Protein AF-A0A818QUX7-F1 (afdb_monomer)

Structure (mmCIF, N/CA/C/O backbone):
data_AF-A0A818QUX7-F1
#
_entry.id   AF-A0A818QUX7-F1
#
loop_
_atom_site.group_PDB
_atom_site.id
_atom_site.type_symbol
_atom_site.label_atom_id
_atom_site.label_alt_id
_atom_site.label_comp_id
_atom_site.label_asym_id
_atom_site.label_entity_id
_atom_site.label_seq_id
_atom_site.pdbx_PDB_ins_code
_atom_site.Cartn_x
_atom_site.Cartn_y
_atom_site.Cartn_z
_atom_site.occupancy
_atom_site.B_iso_or_equiv
_atom_site.auth_seq_id
_atom_site.auth_comp_id
_atom_site.auth_asym_id
_atom_site.auth_atom_id
_atom_site.pdbx_PDB_model_num
ATOM 1 N N . MET A 1 1 ? 14.448 10.218 11.167 1.00 36.38 1 MET A N 1
ATOM 2 C CA . MET A 1 1 ? 15.609 10.308 10.254 1.00 36.38 1 MET A CA 1
ATOM 3 C C . MET A 1 1 ? 16.161 8.901 10.071 1.00 36.38 1 MET A C 1
ATOM 5 O O . MET A 1 1 ? 16.470 8.282 11.085 1.00 36.38 1 MET A O 1
ATOM 9 N N . PRO A 1 2 ? 16.206 8.347 8.849 1.00 38.34 2 PRO A N 1
ATOM 10 C CA . PRO A 1 2 ? 16.791 7.028 8.622 1.00 38.34 2 PRO A CA 1
ATOM 11 C C . PRO A 1 2 ? 18.258 7.000 9.074 1.00 38.34 2 PRO A C 1
ATOM 13 O O . PRO A 1 2 ? 18.984 7.970 8.860 1.00 38.34 2 PRO A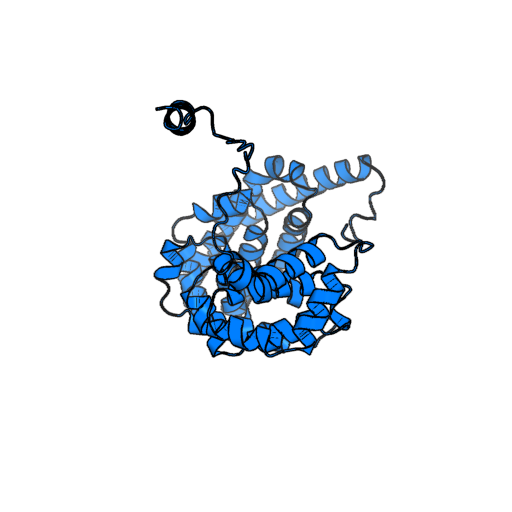 O 1
ATOM 16 N N . TRP A 1 3 ? 18.708 5.898 9.675 1.00 36.00 3 TRP A N 1
ATOM 17 C CA . TRP A 1 3 ? 20.053 5.775 10.265 1.00 36.00 3 TRP A CA 1
ATOM 18 C C . TRP A 1 3 ? 21.198 5.991 9.256 1.00 36.00 3 TRP A C 1
ATOM 20 O O . TRP A 1 3 ? 22.291 6.390 9.640 1.00 36.00 3 TRP A O 1
ATOM 30 N N . TYR A 1 4 ? 20.955 5.798 7.957 1.00 46.34 4 TYR A N 1
ATOM 31 C CA . TYR A 1 4 ? 21.946 6.061 6.905 1.00 46.34 4 TYR A CA 1
ATOM 32 C C . TYR A 1 4 ? 22.072 7.547 6.529 1.00 46.34 4 TYR A C 1
ATOM 34 O O . TYR A 1 4 ? 23.069 7.937 5.935 1.00 46.34 4 TYR A O 1
ATOM 42 N N . LEU A 1 5 ? 21.091 8.387 6.883 1.00 44.00 5 LEU A N 1
ATOM 43 C CA . LEU A 1 5 ? 21.176 9.846 6.730 1.00 44.00 5 LEU A CA 1
ATOM 44 C C . LEU A 1 5 ? 21.741 10.528 7.985 1.00 44.00 5 LEU A C 1
ATOM 46 O O . LEU A 1 5 ? 22.205 11.657 7.891 1.00 44.00 5 LEU A O 1
ATOM 50 N N . GLN A 1 6 ? 21.784 9.841 9.135 1.00 47.78 6 GLN A N 1
ATOM 51 C CA . GLN A 1 6 ? 22.512 10.319 10.323 1.00 47.78 6 GLN A CA 1
ATOM 52 C C . GLN A 1 6 ? 24.031 10.417 10.103 1.00 47.78 6 GLN A C 1
ATOM 54 O O . GLN A 1 6 ? 24.718 11.041 10.904 1.00 47.78 6 GLN A O 1
ATOM 59 N N . TRP A 1 7 ? 24.550 9.827 9.023 1.00 46.84 7 TRP A N 1
ATOM 60 C CA . TRP A 1 7 ? 25.962 9.913 8.645 1.00 46.84 7 TRP A CA 1
ATOM 61 C C . TRP A 1 7 ? 26.360 11.272 8.061 1.00 46.84 7 TRP A C 1
ATOM 63 O O . TRP A 1 7 ? 27.548 11.558 7.965 1.00 46.84 7 TRP A O 1
ATOM 73 N N . TYR A 1 8 ? 25.393 12.111 7.689 1.00 50.62 8 TYR A N 1
ATOM 74 C CA . TYR A 1 8 ? 25.648 13.379 7.014 1.00 50.62 8 TYR A CA 1
ATOM 75 C C . TYR A 1 8 ? 25.258 14.537 7.927 1.00 50.62 8 TYR A C 1
ATOM 77 O O . TYR A 1 8 ? 24.188 15.129 7.801 1.00 50.62 8 TYR A O 1
ATOM 85 N N . SER A 1 9 ? 26.124 14.821 8.901 1.00 48.38 9 SER A N 1
ATOM 86 C CA . SER A 1 9 ? 25.963 15.941 9.835 1.00 48.38 9 SER A CA 1
ATOM 87 C C . SER A 1 9 ? 26.253 17.308 9.203 1.00 48.38 9 SER A C 1
ATOM 89 O O . SER A 1 9 ? 25.900 18.322 9.799 1.00 48.38 9 SER A O 1
ATOM 91 N N . ASP A 1 10 ? 26.853 17.346 8.006 1.00 59.09 10 ASP A N 1
ATOM 92 C CA . ASP A 1 10 ? 27.205 18.573 7.288 1.00 59.09 10 ASP A CA 1
ATOM 93 C C . ASP A 1 10 ? 26.454 18.717 5.953 1.00 59.09 10 ASP A C 1
ATOM 95 O O . ASP A 1 10 ? 26.425 17.814 5.115 1.00 59.09 10 ASP A O 1
ATOM 99 N N . TYR A 1 11 ? 25.914 19.917 5.702 1.00 59.06 11 TYR A N 1
ATOM 100 C CA . TYR A 1 11 ? 25.230 20.288 4.450 1.00 59.06 11 TYR A CA 1
ATOM 101 C C . TYR A 1 11 ? 26.072 20.023 3.184 1.00 59.06 11 TYR A C 1
ATOM 103 O O . TYR A 1 11 ? 25.519 19.734 2.124 1.00 59.06 11 TYR A O 1
ATOM 111 N N . ARG A 1 12 ? 27.410 20.080 3.280 1.00 61.66 12 ARG A N 1
ATOM 112 C CA . ARG A 1 12 ? 28.314 19.794 2.148 1.00 61.66 12 ARG A CA 1
ATOM 113 C C . ARG A 1 12 ? 28.301 18.329 1.730 1.00 61.66 12 ARG A C 1
ATOM 115 O O . ARG A 1 12 ? 28.447 18.039 0.543 1.00 61.66 12 ARG A O 1
ATOM 122 N N . ASP A 1 13 ? 28.119 17.413 2.673 1.00 71.62 13 ASP A N 1
ATOM 123 C CA . ASP A 1 13 ? 28.094 15.990 2.349 1.00 71.62 13 ASP A CA 1
ATOM 124 C C . ASP A 1 13 ? 26.773 15.602 1.686 1.00 71.62 13 ASP A C 1
ATOM 126 O O . ASP A 1 13 ? 26.759 14.764 0.782 1.00 71.62 13 ASP A O 1
ATOM 130 N N . LEU A 1 14 ? 25.686 16.296 2.046 1.00 74.62 14 LEU A N 1
ATOM 131 C CA . LEU A 1 14 ? 24.411 16.182 1.350 1.00 74.62 14 LEU A CA 1
ATOM 132 C C . LEU A 1 14 ? 24.543 16.636 -0.109 1.00 74.62 14 LEU A C 1
ATOM 134 O O . LEU A 1 14 ? 24.182 15.866 -0.991 1.00 74.62 14 LEU A O 1
ATOM 138 N N . GLU A 1 15 ? 25.114 17.819 -0.379 1.00 76.38 15 GLU A N 1
ATOM 139 C CA . GLU A 1 15 ? 25.348 18.326 -1.746 1.00 76.38 15 GLU A CA 1
ATOM 140 C C . GLU A 1 15 ? 26.160 17.361 -2.622 1.00 76.38 15 GLU A C 1
ATOM 142 O O . GLU A 1 15 ? 25.841 17.138 -3.795 1.00 76.38 15 GLU A O 1
ATOM 147 N N . ASN A 1 16 ? 27.222 16.780 -2.062 1.00 80.62 16 ASN A N 1
ATOM 148 C CA . ASN A 1 16 ? 28.047 15.805 -2.771 1.00 80.62 16 ASN A CA 1
ATOM 149 C C . ASN A 1 16 ? 27.276 14.514 -3.054 1.00 80.62 16 ASN A C 1
ATOM 151 O O . ASN A 1 16 ? 27.366 13.980 -4.162 1.00 80.62 16 ASN A O 1
ATOM 155 N N . LEU A 1 17 ? 26.467 14.049 -2.100 1.00 78.50 17 LEU A N 1
ATOM 156 C CA . LEU A 1 17 ? 25.578 12.913 -2.305 1.00 78.50 17 LEU A CA 1
ATOM 157 C C . LEU A 1 17 ? 24.559 13.193 -3.421 1.00 78.50 17 LEU A C 1
ATOM 159 O O . LEU A 1 17 ? 24.374 12.327 -4.274 1.00 78.50 17 LEU A O 1
ATOM 163 N N . ILE A 1 18 ? 23.965 14.395 -3.484 1.00 80.06 18 ILE A N 1
ATOM 164 C CA . ILE A 1 18 ? 23.051 14.784 -4.580 1.00 80.06 18 ILE A CA 1
ATOM 165 C C . ILE A 1 18 ? 23.748 14.620 -5.925 1.00 80.06 18 ILE A C 1
ATOM 167 O O . ILE A 1 18 ? 23.207 13.998 -6.836 1.00 80.06 18 ILE A O 1
ATOM 171 N N . LYS A 1 19 ? 24.965 15.160 -6.051 1.00 84.06 19 LYS A N 1
ATOM 172 C CA . LYS A 1 19 ? 25.739 15.113 -7.297 1.00 84.06 19 LYS A CA 1
ATOM 173 C C . LYS A 1 19 ? 26.036 13.674 -7.713 1.00 84.06 19 LYS A C 1
ATOM 175 O O . LYS A 1 19 ? 25.873 13.340 -8.884 1.00 84.06 19 LYS A O 1
ATOM 180 N N . ILE A 1 20 ? 26.425 12.820 -6.765 1.00 84.56 20 ILE A N 1
ATOM 181 C CA . ILE A 1 20 ? 26.678 11.396 -7.023 1.00 84.56 20 ILE A CA 1
ATOM 182 C C . ILE A 1 20 ? 25.391 10.701 -7.476 1.00 84.56 20 ILE A C 1
ATOM 184 O O . ILE A 1 20 ? 25.388 10.054 -8.521 1.00 84.56 20 ILE A O 1
ATOM 188 N N . LEU A 1 21 ? 24.289 10.871 -6.739 1.00 84.25 21 LEU A N 1
ATOM 189 C CA . LEU A 1 21 ? 22.997 10.278 -7.085 1.00 84.25 21 LEU A CA 1
ATOM 190 C C . LEU A 1 21 ? 22.499 10.756 -8.450 1.00 84.25 21 LEU A C 1
ATOM 192 O O . LEU A 1 21 ? 21.993 9.946 -9.216 1.00 84.25 21 LEU A O 1
ATOM 196 N N . ARG A 1 22 ? 22.714 12.030 -8.795 1.00 85.62 22 ARG A N 1
ATOM 197 C CA . ARG A 1 22 ? 22.374 12.594 -10.107 1.00 85.62 22 ARG A CA 1
ATOM 198 C C . ARG A 1 22 ? 23.095 11.888 -11.238 1.00 85.62 22 ARG A C 1
ATOM 200 O O . ARG A 1 22 ? 22.470 11.509 -12.223 1.00 85.62 22 ARG A O 1
ATOM 207 N N . ILE A 1 23 ? 24.409 11.726 -11.101 1.00 89.56 23 ILE A N 1
ATOM 208 C CA . ILE A 1 23 ? 25.228 11.052 -12.109 1.00 89.56 23 ILE A CA 1
ATOM 209 C C . ILE A 1 23 ? 24.774 9.597 -12.229 1.00 89.56 23 ILE A C 1
ATOM 211 O O . ILE A 1 23 ? 24.474 9.145 -13.328 1.00 89.56 23 ILE A O 1
ATOM 215 N N . LEU A 1 24 ? 24.641 8.889 -11.104 1.00 90.19 24 LEU A N 1
ATOM 216 C CA . LEU A 1 24 ? 24.225 7.488 -11.102 1.00 90.19 24 LEU A CA 1
ATOM 217 C C . LEU A 1 24 ? 22.828 7.293 -11.696 1.00 90.19 24 LEU A C 1
ATOM 219 O O . LEU A 1 24 ? 22.651 6.396 -12.513 1.00 90.19 24 LEU A O 1
ATOM 223 N N . LEU A 1 25 ? 21.853 8.129 -11.331 1.00 90.00 25 LEU A N 1
ATOM 224 C CA . LEU A 1 25 ? 20.494 8.057 -11.861 1.00 90.00 25 LEU A CA 1
ATOM 225 C C . LEU A 1 25 ? 20.476 8.325 -13.363 1.00 90.00 25 LEU A C 1
ATOM 227 O O . LEU A 1 25 ? 19.820 7.591 -14.098 1.00 90.00 25 LEU A O 1
ATOM 231 N N . LYS A 1 26 ? 21.210 9.338 -13.829 1.00 91.88 26 LYS A N 1
ATOM 232 C CA . LYS A 1 26 ? 21.287 9.680 -15.249 1.00 91.88 26 LYS A CA 1
ATOM 233 C C . LYS A 1 26 ? 21.908 8.547 -16.065 1.00 91.88 26 LYS A C 1
ATOM 235 O O . LYS A 1 26 ? 21.326 8.138 -17.068 1.00 91.88 26 LYS A O 1
ATOM 240 N N . GLU A 1 27 ? 23.048 8.017 -15.626 1.00 94.19 27 GLU A N 1
ATOM 241 C CA . GLU A 1 27 ? 23.729 6.902 -16.297 1.00 94.19 27 GLU A CA 1
ATOM 242 C C . GLU A 1 27 ? 22.879 5.627 -16.262 1.00 94.19 27 GLU A C 1
ATOM 244 O O . GLU A 1 27 ? 22.711 4.960 -17.281 1.00 94.19 27 GLU A O 1
ATOM 249 N N . PHE A 1 28 ? 22.264 5.319 -15.118 1.00 93.00 28 PHE A N 1
ATOM 250 C CA . PHE A 1 28 ? 21.359 4.180 -14.985 1.00 93.00 28 PHE A CA 1
ATOM 251 C C . PHE A 1 28 ? 20.127 4.320 -15.883 1.00 93.00 28 PHE A C 1
ATOM 253 O O . PHE A 1 28 ? 19.736 3.361 -16.542 1.00 93.00 28 PHE A O 1
ATOM 260 N N . THR A 1 29 ? 19.539 5.514 -15.959 1.00 93.31 29 THR A N 1
ATOM 261 C CA . THR A 1 29 ? 18.391 5.800 -16.828 1.00 93.31 29 THR A CA 1
ATOM 262 C C . THR A 1 29 ? 18.773 5.668 -18.293 1.00 93.31 29 THR A C 1
ATOM 264 O O . THR A 1 29 ? 18.051 5.022 -19.050 1.00 93.31 29 THR A O 1
ATOM 267 N N . ALA A 1 30 ? 19.917 6.221 -18.703 1.00 94.75 30 ALA A N 1
ATOM 268 C CA . ALA A 1 30 ? 20.424 6.081 -20.064 1.00 94.75 30 ALA A CA 1
ATOM 269 C C . ALA A 1 30 ? 20.677 4.607 -20.419 1.00 94.75 30 ALA A C 1
ATOM 271 O O . ALA A 1 30 ? 20.229 4.139 -21.465 1.00 94.75 30 ALA A O 1
ATOM 272 N N . TRP A 1 31 ? 21.314 3.853 -19.522 1.00 93.94 31 TRP A N 1
ATOM 273 C CA . TRP A 1 31 ? 21.563 2.428 -19.710 1.00 93.94 31 TRP A CA 1
ATOM 274 C C . TRP A 1 31 ? 20.261 1.620 -19.807 1.00 93.94 31 TRP A C 1
ATOM 276 O O . TRP A 1 31 ? 20.064 0.910 -20.795 1.00 93.94 31 TRP A O 1
ATOM 286 N N . MET A 1 32 ? 19.340 1.778 -18.849 1.00 91.38 32 MET A N 1
ATOM 287 C CA . MET A 1 32 ? 18.048 1.083 -18.849 1.00 91.38 32 MET A CA 1
ATOM 288 C C . MET A 1 32 ? 17.250 1.398 -20.114 1.00 91.38 32 MET A C 1
ATOM 290 O O . MET A 1 32 ? 16.817 0.488 -20.805 1.00 91.38 32 MET A O 1
ATOM 294 N N . THR A 1 33 ? 17.107 2.677 -20.468 1.00 92.31 33 THR A N 1
ATOM 295 C CA . THR A 1 33 ? 16.313 3.087 -21.639 1.00 92.31 33 THR A CA 1
ATOM 296 C C . THR A 1 33 ? 16.941 2.702 -22.979 1.00 92.31 33 THR A C 1
ATOM 298 O O . THR A 1 33 ? 16.225 2.627 -23.976 1.00 92.31 33 THR A O 1
ATOM 301 N N . SER A 1 34 ? 18.248 2.418 -23.016 1.00 92.25 34 SER A N 1
ATOM 302 C CA . SER A 1 34 ? 18.921 1.870 -24.200 1.00 92.25 34 SER A CA 1
ATOM 303 C C . SER A 1 34 ? 18.685 0.368 -24.402 1.00 92.25 34 SER A C 1
ATOM 305 O O . SER A 1 34 ? 18.866 -0.139 -25.510 1.00 92.25 34 SER A O 1
ATOM 307 N N . CYS A 1 35 ? 18.269 -0.350 -23.354 1.00 88.81 35 CYS A N 1
ATOM 308 C CA . CYS A 1 35 ? 17.978 -1.775 -23.430 1.00 88.81 35 CYS A CA 1
ATOM 309 C C . CYS A 1 35 ? 16.572 -2.000 -24.012 1.00 88.81 35 CYS A C 1
ATOM 311 O O . CYS A 1 35 ? 15.617 -1.376 -23.553 1.00 88.81 35 CYS A O 1
ATOM 313 N N . PRO A 1 36 ? 16.384 -2.904 -24.991 1.00 90.12 36 PRO A N 1
ATOM 314 C CA . PRO A 1 36 ? 15.047 -3.276 -25.440 1.00 90.12 36 PRO A CA 1
ATOM 315 C C . PRO A 1 36 ? 14.226 -3.881 -24.286 1.00 90.12 36 PRO A C 1
ATOM 317 O O . PRO A 1 36 ? 14.766 -4.697 -23.534 1.00 90.12 36 PRO A O 1
ATOM 320 N N . PRO A 1 37 ? 12.923 -3.563 -24.156 1.00 86.62 37 PRO A N 1
ATOM 321 C CA . PRO A 1 37 ? 12.090 -4.101 -23.080 1.00 86.62 37 PRO A CA 1
ATOM 322 C C . PRO A 1 37 ? 12.095 -5.637 -22.983 1.00 86.62 37 PRO A C 1
ATOM 324 O O . PRO A 1 37 ? 12.156 -6.194 -21.887 1.00 86.62 37 PRO A O 1
ATOM 327 N N . ASP A 1 38 ? 12.110 -6.324 -24.129 1.00 85.19 38 ASP A N 1
ATOM 328 C CA . ASP A 1 38 ? 12.135 -7.791 -24.212 1.00 85.19 38 ASP A CA 1
ATOM 329 C C . ASP A 1 38 ? 13.435 -8.408 -23.683 1.00 85.19 38 ASP A C 1
ATOM 331 O O . ASP A 1 38 ? 13.450 -9.554 -23.226 1.00 85.19 38 ASP A O 1
ATOM 335 N N . SER A 1 39 ? 14.540 -7.657 -23.713 1.00 86.06 39 SER A N 1
ATOM 336 C CA . SER A 1 39 ? 15.840 -8.136 -23.240 1.00 86.06 39 SER A CA 1
ATOM 337 C C . SER A 1 39 ? 15.839 -8.397 -21.735 1.00 86.06 39 SER A C 1
ATOM 339 O O . SER A 1 39 ? 16.574 -9.269 -21.277 1.00 86.06 39 SER A O 1
ATOM 341 N N . TYR A 1 40 ? 14.970 -7.727 -20.970 1.00 82.38 40 TYR A N 1
ATOM 342 C CA . TYR A 1 40 ? 14.848 -7.952 -19.529 1.00 82.38 40 TYR A CA 1
ATOM 343 C C . TYR A 1 40 ? 14.406 -9.385 -19.193 1.00 82.38 40 TYR A C 1
ATOM 345 O O . TYR A 1 40 ? 14.865 -9.971 -18.216 1.00 82.38 40 TYR A O 1
ATOM 353 N N . LEU A 1 41 ? 13.571 -9.999 -20.041 1.00 77.44 41 LEU A N 1
ATOM 354 C CA . LEU A 1 41 ? 13.131 -11.391 -19.875 1.00 77.44 41 LEU A CA 1
ATOM 355 C C . LEU A 1 41 ? 14.251 -12.410 -20.121 1.00 77.44 41 LEU A C 1
ATOM 357 O O . LEU A 1 41 ? 14.120 -13.577 -19.750 1.00 77.44 41 LEU A O 1
ATOM 361 N N . GLN A 1 42 ? 15.332 -11.976 -20.769 1.00 80.81 42 GLN A N 1
ATOM 362 C CA . GLN A 1 42 ? 16.508 -12.788 -21.068 1.00 80.81 42 GLN A CA 1
ATOM 363 C C . GLN A 1 42 ? 17.626 -12.586 -20.036 1.00 80.81 42 GLN A C 1
ATOM 365 O O . GLN A 1 42 ? 18.610 -13.326 -20.056 1.00 80.81 42 GLN A O 1
ATOM 370 N N . CYS A 1 43 ? 17.490 -11.607 -19.134 1.00 78.25 43 CYS A N 1
ATOM 371 C CA . CYS A 1 43 ? 18.454 -11.382 -18.068 1.00 78.25 43 CYS A CA 1
ATOM 372 C C . CYS A 1 43 ? 18.512 -12.580 -17.115 1.00 78.25 43 CYS A C 1
ATOM 374 O O . CYS A 1 43 ? 17.500 -13.215 -16.807 1.00 78.25 43 CYS A O 1
ATOM 376 N N . SER A 1 44 ? 19.713 -12.866 -16.607 1.00 79.06 44 SER A N 1
ATOM 377 C CA . SER A 1 44 ? 19.861 -13.835 -15.526 1.00 79.06 44 SER A CA 1
ATOM 378 C C . SER A 1 44 ? 19.203 -13.312 -14.245 1.00 79.06 44 SER A C 1
ATOM 380 O O . SER A 1 44 ? 18.979 -12.108 -14.072 1.00 79.06 44 SER A O 1
ATOM 382 N N . PHE A 1 45 ? 18.912 -14.224 -13.321 1.00 76.25 45 PHE A N 1
ATOM 383 C CA . PHE A 1 45 ? 18.334 -13.882 -12.025 1.00 76.25 45 PHE A CA 1
ATOM 384 C C . PHE A 1 45 ? 19.217 -12.900 -11.237 1.00 76.25 45 PHE A C 1
ATOM 386 O O . PHE A 1 45 ? 18.712 -11.953 -10.637 1.00 76.25 45 PHE A O 1
ATOM 393 N N . GLU A 1 46 ? 20.537 -13.075 -11.295 1.00 81.69 46 GLU A N 1
ATOM 394 C CA . GLU A 1 46 ? 21.530 -12.225 -10.632 1.00 81.69 46 GLU A CA 1
ATOM 395 C C . GLU A 1 46 ? 21.510 -10.799 -11.190 1.00 81.69 46 GLU A C 1
ATOM 397 O O . GLU A 1 46 ? 21.546 -9.833 -10.427 1.00 81.69 46 GLU A O 1
ATOM 402 N N . VAL A 1 47 ? 21.387 -10.657 -12.514 1.00 81.06 47 VAL A N 1
ATOM 403 C CA . VAL A 1 47 ? 21.241 -9.348 -13.165 1.00 81.06 47 VAL A CA 1
ATOM 404 C C . VAL A 1 47 ? 19.924 -8.692 -12.748 1.00 81.06 47 VAL A C 1
ATOM 406 O O . VAL A 1 47 ? 19.914 -7.511 -12.405 1.00 81.06 47 VAL A O 1
ATOM 409 N N . GLY A 1 48 ? 18.828 -9.454 -12.688 1.00 78.50 48 GLY A N 1
ATOM 410 C CA . GLY A 1 48 ? 17.542 -8.965 -12.182 1.00 78.50 48 GLY A CA 1
ATOM 411 C C . GLY A 1 48 ? 17.628 -8.457 -10.737 1.00 78.50 48 GLY A C 1
ATOM 412 O O . GLY A 1 48 ? 17.149 -7.363 -10.434 1.00 78.50 48 GLY A O 1
ATOM 413 N N . ILE A 1 49 ? 18.310 -9.201 -9.858 1.00 78.75 49 ILE A N 1
ATOM 414 C CA . ILE A 1 49 ? 18.592 -8.793 -8.473 1.00 78.75 49 ILE A CA 1
ATOM 415 C C . ILE A 1 49 ? 19.401 -7.495 -8.437 1.00 78.75 49 ILE A C 1
ATOM 417 O O . ILE A 1 49 ? 19.053 -6.582 -7.688 1.00 78.75 49 ILE A O 1
ATOM 421 N N . MET A 1 50 ? 20.460 -7.389 -9.239 1.00 84.69 50 MET A N 1
ATOM 422 C CA . MET A 1 50 ? 21.295 -6.190 -9.293 1.00 84.69 50 MET A CA 1
ATOM 423 C C . MET A 1 50 ? 20.481 -4.968 -9.731 1.00 84.69 50 MET A C 1
ATOM 425 O O . MET A 1 50 ? 20.520 -3.939 -9.058 1.00 84.69 50 MET A O 1
ATOM 429 N N . ILE A 1 51 ? 19.687 -5.093 -10.800 1.00 83.88 51 ILE A N 1
ATOM 430 C CA . ILE A 1 51 ? 18.803 -4.023 -11.285 1.00 83.88 51 ILE A CA 1
ATOM 431 C C . ILE A 1 51 ? 17.804 -3.619 -10.198 1.00 83.88 51 ILE A C 1
ATOM 433 O O . ILE A 1 51 ? 17.581 -2.428 -9.976 1.00 83.88 51 ILE A O 1
ATOM 437 N N . ARG A 1 52 ? 17.241 -4.590 -9.469 1.00 79.69 52 ARG A N 1
ATOM 438 C CA . ARG A 1 52 ? 16.342 -4.327 -8.339 1.00 79.69 52 ARG A CA 1
ATOM 439 C C . ARG A 1 52 ? 17.033 -3.527 -7.240 1.00 79.69 52 ARG A C 1
ATOM 441 O O . ARG A 1 52 ? 16.462 -2.554 -6.759 1.00 79.69 52 ARG A O 1
ATOM 448 N N . HIS A 1 53 ? 18.238 -3.922 -6.830 1.00 82.81 53 HIS A N 1
ATOM 449 C CA . HIS A 1 53 ? 18.974 -3.224 -5.773 1.00 82.81 53 HIS A CA 1
ATOM 450 C C . HIS A 1 53 ? 19.406 -1.825 -6.196 1.00 82.81 53 HIS A C 1
ATOM 452 O O . HIS A 1 53 ? 19.280 -0.905 -5.395 1.00 82.81 53 HIS A O 1
ATOM 458 N N . LEU A 1 54 ? 19.847 -1.649 -7.443 1.00 83.75 54 LEU A N 1
ATOM 459 C CA . LEU A 1 54 ? 20.161 -0.333 -7.997 1.00 83.75 54 LEU A CA 1
ATOM 460 C C . LEU A 1 54 ? 18.920 0.552 -8.045 1.00 83.75 54 LEU A C 1
ATOM 462 O O . LEU A 1 54 ? 18.964 1.685 -7.582 1.00 83.75 54 LEU A O 1
ATOM 466 N N . THR A 1 55 ? 17.793 0.021 -8.519 1.00 81.62 55 THR A N 1
ATOM 467 C CA . THR A 1 55 ? 16.550 0.794 -8.574 1.00 81.62 55 THR A CA 1
ATOM 468 C C . THR A 1 55 ? 16.066 1.149 -7.174 1.00 81.62 55 THR A C 1
ATOM 470 O O . THR A 1 55 ? 15.723 2.296 -6.925 1.00 81.62 55 THR A O 1
ATOM 473 N N . TYR A 1 56 ? 16.103 0.207 -6.228 1.00 78.12 56 TYR A N 1
ATOM 474 C CA . TYR A 1 56 ? 15.778 0.496 -4.834 1.00 78.12 56 TYR A CA 1
ATOM 475 C C . TYR A 1 56 ? 16.719 1.550 -4.246 1.00 78.12 56 TYR A C 1
ATOM 477 O O . TYR A 1 56 ? 16.247 2.494 -3.635 1.00 78.12 56 TYR A O 1
ATOM 485 N N . PHE A 1 57 ? 18.031 1.449 -4.466 1.00 81.81 57 PHE A N 1
ATOM 486 C CA . PHE A 1 57 ? 19.003 2.432 -3.984 1.00 81.81 57 PHE A CA 1
ATOM 487 C C . PHE A 1 57 ? 18.765 3.831 -4.564 1.00 81.81 57 PHE A C 1
ATOM 489 O O . PHE A 1 57 ? 18.850 4.810 -3.830 1.00 81.81 57 PHE A O 1
ATOM 496 N N . LEU A 1 58 ? 18.444 3.924 -5.855 1.00 80.19 58 LEU A N 1
ATOM 497 C CA . LEU A 1 58 ? 18.188 5.196 -6.527 1.00 80.19 58 LEU A CA 1
ATOM 498 C C . LEU A 1 58 ? 16.828 5.786 -6.141 1.00 80.19 58 LEU A C 1
ATOM 500 O O . LEU A 1 58 ? 16.710 7.000 -6.053 1.00 80.19 58 LEU A O 1
ATOM 504 N N . VAL A 1 59 ? 15.827 4.948 -5.856 1.00 71.88 59 VAL A N 1
ATOM 505 C CA . VAL A 1 59 ? 14.474 5.394 -5.494 1.00 71.88 59 VAL A CA 1
ATOM 506 C C . VAL A 1 59 ? 14.325 5.654 -3.991 1.00 71.88 59 VAL A C 1
ATOM 508 O O . VAL A 1 59 ? 13.607 6.563 -3.607 1.00 71.88 59 VAL A O 1
ATOM 511 N N . ARG A 1 60 ? 15.035 4.939 -3.111 1.00 68.50 60 ARG A N 1
ATOM 512 C CA . ARG A 1 60 ? 14.902 5.041 -1.642 1.00 68.50 60 ARG A CA 1
ATOM 513 C C . ARG A 1 60 ? 15.105 6.442 -1.049 1.00 68.50 60 ARG A C 1
ATOM 515 O O . ARG A 1 60 ? 14.399 6.752 -0.093 1.00 68.50 60 ARG A O 1
ATOM 522 N N . PRO A 1 61 ? 16.016 7.304 -1.546 1.00 64.62 61 PRO A N 1
ATOM 523 C CA . PRO A 1 61 ? 16.101 8.685 -1.076 1.00 64.62 61 PRO A CA 1
ATOM 524 C C . PRO A 1 61 ? 14.718 9.371 -1.078 1.00 64.62 61 PRO A C 1
ATOM 526 O O . PRO A 1 61 ? 14.351 10.049 -0.123 1.00 64.62 61 PRO A O 1
ATOM 529 N N . ILE A 1 62 ? 13.879 9.085 -2.069 1.00 56.97 62 ILE A N 1
ATOM 530 C CA . ILE A 1 62 ? 12.535 9.654 -2.201 1.00 56.97 62 ILE A CA 1
ATOM 531 C C . ILE A 1 62 ? 11.624 9.365 -0.992 1.00 56.97 62 ILE A C 1
ATOM 533 O O . ILE A 1 62 ? 10.760 10.177 -0.681 1.00 56.97 62 ILE A O 1
ATOM 537 N N . GLU A 1 63 ? 11.810 8.247 -0.283 1.00 54.53 63 GLU A N 1
ATOM 538 C CA . GLU A 1 63 ? 10.939 7.828 0.830 1.00 54.53 63 GLU A CA 1
ATOM 539 C C . GLU A 1 63 ? 11.080 8.699 2.089 1.00 54.53 63 GLU A C 1
ATOM 541 O O . GLU A 1 63 ? 10.241 8.634 2.985 1.00 54.53 63 GLU A O 1
ATOM 546 N N . SER A 1 64 ? 12.142 9.503 2.194 1.00 55.06 64 SER A N 1
ATOM 547 C CA . SER A 1 64 ? 12.302 10.443 3.302 1.00 55.06 64 SER A CA 1
ATOM 548 C C . SER A 1 64 ? 11.864 11.834 2.856 1.00 55.06 64 SER A C 1
ATOM 550 O O . SER A 1 64 ? 12.578 12.468 2.084 1.00 55.06 64 SER A O 1
ATOM 552 N N . ASP A 1 65 ? 10.733 12.324 3.377 1.00 49.88 65 ASP A N 1
ATOM 553 C CA . ASP A 1 65 ? 10.087 13.631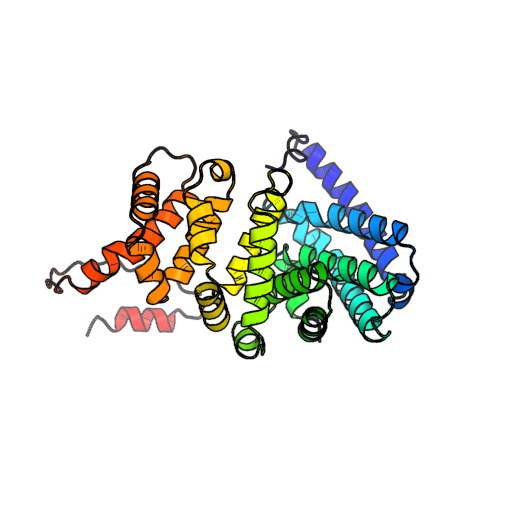 3.101 1.00 49.88 65 ASP A CA 1
ATOM 554 C C . ASP A 1 65 ? 11.010 14.877 3.104 1.00 49.88 65 ASP A C 1
ATOM 556 O O . ASP A 1 65 ? 10.605 15.976 2.727 1.00 49.88 65 ASP A O 1
ATOM 560 N N . ASN A 1 66 ? 12.279 14.723 3.480 1.00 50.00 66 ASN A N 1
ATOM 561 C CA . ASN A 1 66 ? 13.337 15.725 3.371 1.00 50.00 66 ASN A CA 1
ATOM 562 C C . ASN A 1 66 ? 13.833 15.960 1.930 1.00 50.00 66 ASN A C 1
ATOM 564 O O . ASN A 1 66 ? 14.633 16.867 1.708 1.00 50.00 66 ASN A O 1
ATOM 568 N N . LEU A 1 67 ? 13.402 15.153 0.955 1.00 54.59 67 LEU A N 1
ATOM 569 C CA . LEU A 1 67 ? 13.948 15.151 -0.406 1.00 54.59 67 LEU A CA 1
ATOM 570 C C . LEU A 1 67 ? 13.016 15.753 -1.472 1.00 54.59 67 LEU A C 1
ATOM 572 O O . LEU A 1 67 ? 13.302 15.644 -2.661 1.00 54.59 67 LEU A O 1
ATOM 576 N N . ASN A 1 68 ? 11.977 16.501 -1.078 1.00 51.94 68 ASN A N 1
ATOM 577 C CA . ASN A 1 68 ? 11.141 17.271 -2.019 1.00 51.94 68 ASN A CA 1
ATOM 578 C C . ASN A 1 68 ? 11.964 18.191 -2.949 1.00 51.94 68 ASN A C 1
ATOM 580 O O . ASN A 1 68 ? 11.604 18.363 -4.109 1.00 51.94 68 ASN A O 1
ATOM 584 N N . ILE A 1 69 ? 13.108 18.708 -2.478 1.00 52.50 69 ILE A N 1
ATOM 585 C CA . ILE A 1 69 ? 14.051 19.527 -3.268 1.00 52.50 69 ILE A CA 1
ATOM 586 C C . ILE A 1 69 ? 14.714 18.716 -4.397 1.00 52.50 69 ILE A C 1
ATOM 588 O O . ILE A 1 69 ? 15.012 19.241 -5.463 1.00 52.50 69 ILE A O 1
ATOM 592 N N . PHE A 1 70 ? 14.927 17.420 -4.182 1.00 58.59 70 PHE A N 1
ATOM 593 C CA . PHE A 1 70 ? 15.595 16.530 -5.129 1.00 58.59 70 PHE A CA 1
ATOM 594 C C . PHE A 1 70 ? 14.640 16.039 -6.215 1.00 58.59 70 PHE A C 1
ATOM 596 O O . PHE A 1 70 ? 15.083 15.630 -7.287 1.00 58.59 70 PHE A O 1
ATOM 603 N N . CYS A 1 71 ? 13.331 16.073 -5.948 1.00 62.25 71 CYS A N 1
ATOM 604 C CA . CYS A 1 71 ? 12.335 15.603 -6.894 1.00 62.25 71 CYS A CA 1
ATOM 605 C C . CYS A 1 71 ? 12.427 16.347 -8.221 1.00 62.25 71 CYS A C 1
ATOM 607 O O . CYS A 1 71 ? 12.414 15.690 -9.254 1.00 62.25 71 CYS A O 1
ATOM 609 N N . GLU A 1 72 ? 12.471 17.681 -8.215 1.00 70.12 72 GLU A N 1
ATOM 610 C CA . GLU A 1 72 ? 12.369 18.450 -9.460 1.00 70.12 72 GLU A CA 1
ATOM 611 C C . GLU A 1 72 ? 13.553 18.174 -10.391 1.00 70.12 72 GLU A C 1
ATOM 613 O O . GLU A 1 72 ? 13.360 17.959 -11.584 1.00 70.12 72 GLU A O 1
ATOM 618 N N . GLU A 1 73 ? 14.769 18.083 -9.844 1.00 76.44 73 GLU A N 1
ATOM 619 C CA . GLU A 1 73 ? 15.970 17.827 -10.645 1.00 76.44 73 GLU A CA 1
ATOM 620 C C . GLU A 1 73 ? 16.036 16.410 -11.231 1.00 76.44 73 GLU A C 1
ATOM 622 O O . GLU A 1 73 ? 16.679 16.206 -12.262 1.00 76.44 73 GLU A O 1
ATOM 627 N N . PHE A 1 74 ? 15.415 15.430 -10.572 1.00 84.50 74 PHE A N 1
ATOM 628 C CA . PHE A 1 74 ? 15.431 14.020 -10.980 1.00 84.50 74 PHE A CA 1
ATOM 629 C C . PHE A 1 74 ? 14.151 13.561 -11.671 1.00 84.50 74 PHE A C 1
ATOM 631 O O . PHE A 1 74 ? 14.092 12.438 -12.178 1.00 84.50 74 PHE A O 1
ATOM 638 N N . TYR A 1 75 ? 13.124 14.407 -11.678 1.00 86.19 75 TYR A N 1
ATOM 639 C CA . TYR A 1 75 ? 11.779 14.058 -12.112 1.00 86.19 75 TYR A CA 1
ATOM 640 C C . TYR A 1 75 ? 11.763 13.457 -13.518 1.00 86.19 75 TYR A C 1
ATOM 642 O O . TYR A 1 75 ? 11.170 12.398 -13.723 1.00 86.19 75 TYR A O 1
ATOM 650 N N . ASP A 1 76 ? 12.468 14.081 -14.462 1.00 90.44 76 ASP A N 1
ATOM 651 C CA . ASP A 1 76 ? 12.520 13.628 -15.854 1.00 90.44 76 ASP A CA 1
ATOM 652 C C . ASP A 1 76 ? 13.127 12.228 -15.989 1.00 90.44 76 ASP A C 1
ATOM 654 O O . ASP A 1 76 ? 12.634 11.404 -16.762 1.00 90.44 76 ASP A O 1
ATOM 658 N N . ASP A 1 77 ? 14.188 11.936 -15.236 1.00 91.31 77 ASP A N 1
ATOM 659 C CA . ASP A 1 77 ? 14.849 10.633 -15.284 1.00 91.31 77 ASP A CA 1
ATOM 660 C C . ASP A 1 77 ? 13.984 9.551 -14.625 1.00 91.31 77 ASP A C 1
ATOM 662 O O . ASP A 1 77 ? 13.831 8.461 -15.183 1.00 91.31 77 ASP A O 1
ATOM 666 N N . TYR A 1 78 ? 13.295 9.868 -13.525 1.00 90.50 78 TYR A N 1
ATOM 667 C CA . TYR A 1 78 ? 12.295 8.963 -12.957 1.00 90.50 78 TYR A CA 1
ATOM 668 C C . TYR A 1 78 ? 11.118 8.714 -13.901 1.00 90.50 78 TYR A C 1
ATOM 670 O O . TYR A 1 78 ? 10.706 7.566 -14.055 1.00 90.50 78 TYR A O 1
ATOM 678 N N . CYS A 1 79 ? 10.604 9.737 -14.587 1.00 91.62 79 CYS A N 1
ATOM 679 C CA . CYS A 1 79 ? 9.526 9.567 -15.563 1.00 91.62 79 CYS A CA 1
ATOM 680 C C . CYS A 1 79 ? 9.946 8.637 -16.710 1.00 91.62 79 CYS A C 1
ATOM 682 O O . CYS A 1 79 ? 9.196 7.726 -17.070 1.00 91.62 79 CYS A O 1
ATOM 684 N N . LYS A 1 80 ? 11.169 8.799 -17.238 1.00 94.19 80 LYS A N 1
ATOM 685 C CA . LYS A 1 80 ? 11.735 7.890 -18.251 1.00 94.19 80 LYS A CA 1
ATOM 686 C C . LYS A 1 80 ? 11.837 6.459 -17.731 1.00 94.19 80 LYS A C 1
ATOM 688 O O . LYS A 1 80 ? 11.441 5.533 -18.437 1.00 94.19 80 LYS A O 1
ATOM 693 N N . LEU A 1 81 ? 12.334 6.271 -16.506 1.00 93.25 81 LEU A N 1
ATOM 694 C CA . LEU A 1 81 ? 12.428 4.949 -15.886 1.00 93.25 81 LEU A CA 1
ATOM 695 C C . LEU A 1 81 ? 11.051 4.306 -15.730 1.00 93.25 81 LEU A C 1
ATOM 697 O O . LEU A 1 81 ? 10.879 3.157 -16.121 1.00 93.25 81 LEU A O 1
ATOM 701 N N . VAL A 1 82 ? 10.060 5.029 -15.211 1.00 94.00 82 VAL A N 1
ATOM 702 C CA . VAL A 1 82 ? 8.693 4.515 -15.052 1.00 94.00 82 VAL A CA 1
ATOM 703 C C . VAL A 1 82 ? 8.087 4.120 -16.396 1.00 94.00 82 VAL A C 1
ATOM 705 O O . VAL A 1 82 ? 7.498 3.041 -16.508 1.00 94.00 82 VAL A O 1
ATOM 708 N N . LEU A 1 83 ? 8.233 4.960 -17.424 1.00 95.25 83 LEU A N 1
ATOM 709 C CA . LEU A 1 83 ? 7.743 4.654 -18.767 1.00 95.25 83 LEU A CA 1
ATOM 710 C C . LEU A 1 83 ? 8.415 3.392 -19.325 1.00 95.25 83 LEU A C 1
ATOM 712 O O . LEU A 1 83 ? 7.755 2.524 -19.904 1.00 95.25 83 LEU A O 1
ATOM 716 N N . HIS A 1 84 ? 9.721 3.259 -19.104 1.00 94.81 84 HIS A N 1
ATOM 717 C CA . HIS A 1 84 ? 10.481 2.097 -19.535 1.00 94.81 84 HIS A CA 1
ATOM 718 C C . HIS A 1 84 ? 10.066 0.822 -18.783 1.00 94.81 84 HIS A C 1
ATOM 720 O O . HIS A 1 84 ? 9.753 -0.183 -19.417 1.00 94.81 84 HIS A O 1
ATOM 726 N N . TRP A 1 85 ? 9.938 0.866 -17.454 1.00 94.19 85 TRP A N 1
ATOM 727 C CA . TRP A 1 85 ? 9.434 -0.255 -16.649 1.00 94.19 85 TRP A CA 1
ATOM 728 C C . TRP A 1 85 ? 8.005 -0.658 -17.024 1.00 94.19 85 TRP A C 1
ATOM 730 O O . TRP A 1 85 ? 7.696 -1.847 -17.078 1.00 94.19 85 TRP A O 1
ATOM 740 N N . SER A 1 86 ? 7.151 0.311 -17.357 1.00 95.19 86 SER A N 1
ATOM 741 C CA . SER A 1 86 ? 5.802 0.047 -17.877 1.00 95.19 86 SER A CA 1
ATOM 742 C C . SER A 1 86 ? 5.851 -0.660 -19.239 1.00 95.19 86 SER A C 1
ATOM 744 O O . SER A 1 86 ? 5.059 -1.564 -19.500 1.00 95.19 86 SER A O 1
ATOM 746 N N . SER A 1 87 ? 6.821 -0.309 -20.087 1.00 94.06 87 SER A N 1
ATOM 747 C CA . SER A 1 87 ? 7.049 -0.965 -21.383 1.00 94.06 87 SER A CA 1
ATOM 748 C C . SER A 1 87 ? 7.584 -2.396 -21.226 1.00 94.06 87 SER A C 1
ATOM 750 O O . SER A 1 87 ? 7.145 -3.299 -21.943 1.00 94.06 87 SER A O 1
ATOM 752 N N . ILE A 1 88 ? 8.474 -2.632 -20.252 1.00 92.31 88 ILE A N 1
ATOM 753 C CA . ILE A 1 88 ? 8.939 -3.978 -19.875 1.00 92.31 88 ILE A CA 1
ATOM 754 C C . ILE A 1 88 ? 7.761 -4.820 -19.370 1.00 92.31 88 ILE A C 1
ATOM 756 O O . ILE A 1 88 ? 7.606 -5.970 -19.786 1.00 92.31 88 ILE A O 1
ATOM 760 N N . LEU A 1 89 ? 6.893 -4.259 -18.520 1.00 92.88 89 LEU A N 1
ATOM 761 C CA . LEU A 1 89 ? 5.694 -4.954 -18.042 1.00 92.88 89 LEU A CA 1
ATOM 762 C C . LEU A 1 89 ? 4.764 -5.335 -19.203 1.00 92.88 89 LEU A C 1
ATOM 764 O O . LEU A 1 89 ? 4.315 -6.478 -19.279 1.00 92.88 89 LEU A O 1
ATOM 768 N N . SER A 1 90 ? 4.518 -4.406 -20.131 1.00 92.31 90 SER A N 1
ATOM 769 C CA . SER A 1 90 ? 3.708 -4.659 -21.330 1.00 92.31 90 SER A CA 1
ATOM 770 C C . SER A 1 90 ? 4.276 -5.800 -22.173 1.00 92.31 90 SER A C 1
ATOM 772 O O . SER A 1 90 ? 3.537 -6.679 -22.615 1.00 92.31 90 SER A O 1
ATOM 774 N N . SER A 1 91 ? 5.593 -5.812 -22.370 1.00 89.19 91 SER A N 1
ATOM 775 C CA . SER A 1 91 ? 6.287 -6.861 -23.124 1.00 89.19 91 SER A CA 1
ATOM 776 C C . SER A 1 91 ? 6.220 -8.214 -22.418 1.00 89.19 91 SER A C 1
ATOM 778 O O . SER A 1 91 ? 5.916 -9.239 -23.026 1.00 89.19 91 SER A O 1
ATOM 780 N N . THR A 1 92 ? 6.389 -8.212 -21.095 1.00 87.44 92 THR A N 1
ATOM 781 C CA . THR A 1 92 ? 6.239 -9.404 -20.247 1.00 87.44 92 THR A CA 1
ATOM 782 C C . THR A 1 92 ? 4.833 -9.993 -20.340 1.00 87.44 92 THR A C 1
ATOM 784 O O . THR A 1 92 ? 4.665 -11.206 -20.395 1.00 87.44 92 THR A O 1
ATOM 787 N N . LEU A 1 93 ? 3.813 -9.139 -20.413 1.00 87.69 93 LEU A N 1
ATOM 788 C CA . LEU A 1 93 ? 2.425 -9.550 -20.611 1.00 87.69 93 LEU A CA 1
ATOM 789 C C . LEU A 1 93 ? 2.153 -10.123 -22.009 1.00 87.69 93 LEU A C 1
ATOM 791 O O . LEU A 1 93 ? 1.292 -10.992 -22.146 1.00 87.69 93 LEU A O 1
ATOM 795 N N . ALA A 1 94 ? 2.860 -9.648 -23.038 1.00 85.31 94 ALA A N 1
ATOM 796 C CA . ALA A 1 94 ? 2.747 -10.168 -24.400 1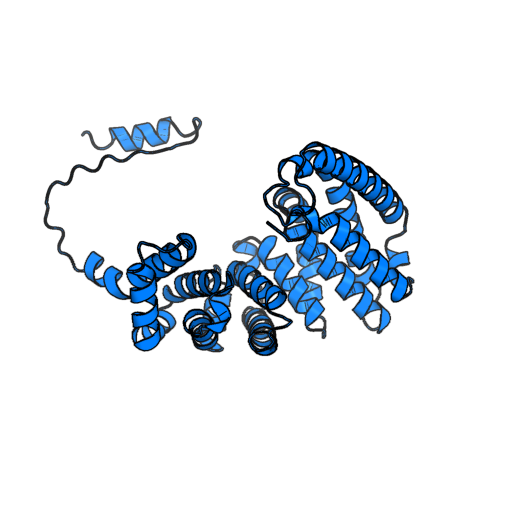.00 85.31 94 ALA A CA 1
ATOM 797 C C . ALA A 1 94 ? 3.416 -11.548 -24.551 1.00 85.31 94 ALA A C 1
ATOM 799 O O . ALA A 1 94 ? 2.919 -12.413 -25.276 1.00 85.31 94 ALA A O 1
ATOM 800 N N . HIS A 1 95 ? 4.513 -11.787 -23.830 1.00 76.56 95 HIS A N 1
ATOM 801 C CA . HIS A 1 95 ? 5.240 -13.053 -23.828 1.00 76.56 95 HIS A CA 1
ATOM 802 C C . HIS A 1 95 ? 4.739 -13.982 -22.710 1.00 76.56 95 HIS A C 1
ATOM 804 O O . HIS A 1 95 ? 5.280 -13.986 -21.612 1.00 76.56 95 HIS A O 1
ATOM 810 N N . SER A 1 96 ? 3.700 -14.778 -23.006 1.00 63.56 96 SER A N 1
ATOM 811 C CA . SER A 1 96 ? 3.051 -15.792 -22.143 1.00 63.56 96 SER A CA 1
ATOM 812 C C . SER A 1 96 ? 3.778 -16.126 -20.820 1.00 63.56 96 SER A C 1
ATOM 814 O O . SER A 1 96 ? 4.814 -16.796 -20.813 1.00 63.56 96 SER A O 1
ATOM 816 N N . PHE A 1 97 ? 3.159 -15.738 -19.705 1.00 62.06 97 PHE A N 1
ATOM 817 C CA . PHE A 1 97 ? 3.684 -15.689 -18.331 1.00 62.06 97 PHE A CA 1
ATOM 818 C C . PHE A 1 97 ? 4.193 -17.016 -17.711 1.00 62.06 97 PHE A C 1
ATOM 820 O O . PHE A 1 97 ? 4.725 -17.029 -16.601 1.00 62.06 97 PHE A O 1
ATOM 827 N N . ASN A 1 98 ? 4.041 -18.149 -18.400 1.00 58.56 98 ASN A N 1
ATOM 828 C CA . ASN A 1 98 ? 4.154 -19.496 -17.824 1.00 58.56 98 ASN A CA 1
ATOM 829 C C . ASN A 1 98 ? 5.590 -20.020 -17.618 1.00 58.56 98 ASN A C 1
ATOM 831 O O . ASN A 1 98 ? 5.762 -21.186 -17.264 1.00 58.56 98 ASN A O 1
ATOM 835 N N . LYS A 1 99 ? 6.638 -19.209 -17.812 1.00 62.81 99 LYS A N 1
ATOM 836 C CA . LYS A 1 99 ? 8.024 -19.626 -17.530 1.00 62.81 99 LYS A CA 1
ATOM 837 C C . LYS A 1 99 ? 8.434 -19.219 -16.106 1.00 62.81 99 LYS A C 1
ATOM 839 O O . LYS A 1 99 ? 8.138 -18.128 -15.640 1.00 62.81 99 LYS A O 1
ATOM 844 N N . MET A 1 100 ? 9.171 -20.071 -15.393 1.00 57.62 100 MET A N 1
ATOM 845 C CA . MET A 1 100 ? 9.620 -19.769 -14.021 1.00 57.62 100 MET A CA 1
ATOM 846 C C . MET A 1 100 ? 10.452 -18.469 -13.945 1.00 57.62 100 MET A C 1
ATOM 848 O O . MET A 1 100 ? 10.253 -17.659 -13.041 1.00 57.62 100 MET A O 1
ATOM 852 N N . ASN A 1 101 ? 11.294 -18.210 -14.955 1.00 63.84 101 ASN A N 1
ATOM 853 C CA . ASN A 1 101 ? 12.085 -16.976 -15.052 1.00 63.84 101 ASN A CA 1
ATOM 854 C C . ASN A 1 101 ? 11.219 -15.718 -15.255 1.00 63.84 101 ASN A C 1
ATOM 856 O O . ASN A 1 101 ? 11.588 -14.652 -14.765 1.00 63.84 101 ASN A O 1
ATOM 860 N N . SER A 1 102 ? 10.045 -15.824 -15.897 1.00 74.44 102 SER A N 1
ATOM 861 C CA . SER A 1 102 ? 9.155 -14.667 -16.069 1.00 74.44 102 SER A CA 1
ATOM 862 C C . SER A 1 102 ? 8.466 -14.261 -14.768 1.00 74.44 102 SER A C 1
ATOM 864 O O . SER A 1 102 ? 8.216 -13.073 -14.584 1.00 74.44 102 SER A O 1
ATOM 866 N N . LYS A 1 103 ? 8.229 -15.183 -13.819 1.00 82.31 103 LYS A N 1
ATOM 867 C CA . LYS A 1 103 ? 7.641 -14.832 -12.510 1.00 82.31 103 LYS A CA 1
ATOM 868 C C . LYS A 1 103 ? 8.579 -13.947 -11.679 1.00 82.31 103 LYS A C 1
ATOM 870 O O . LYS A 1 103 ? 8.168 -12.885 -11.224 1.00 82.31 103 LYS A O 1
ATOM 875 N N . SER A 1 104 ? 9.849 -14.334 -11.544 1.00 81.69 104 SER A N 1
ATOM 876 C CA . SER A 1 104 ? 10.846 -13.562 -10.780 1.00 81.69 104 SER A CA 1
ATOM 877 C C . SER A 1 104 ? 11.121 -12.179 -11.394 1.00 81.69 104 SER A C 1
ATOM 879 O O . SER A 1 104 ? 11.141 -11.161 -10.691 1.00 81.69 104 SER A O 1
ATOM 881 N N . ALA A 1 105 ? 11.248 -12.123 -12.726 1.00 83.25 105 ALA A N 1
ATOM 882 C CA . ALA A 1 105 ? 11.363 -10.865 -13.459 1.00 83.25 105 ALA A CA 1
ATOM 883 C C . ALA A 1 105 ? 10.133 -9.971 -13.226 1.00 83.25 105 ALA A C 1
ATOM 885 O O . ALA A 1 105 ? 10.279 -8.803 -12.870 1.00 83.25 105 ALA A O 1
ATOM 886 N N . THR A 1 106 ? 8.924 -10.532 -13.323 1.00 88.31 106 THR A N 1
ATOM 887 C CA . THR A 1 106 ? 7.680 -9.788 -13.075 1.00 88.31 106 THR A CA 1
ATOM 888 C C . THR A 1 106 ? 7.590 -9.263 -11.653 1.00 88.31 106 THR A C 1
ATOM 890 O O . THR A 1 106 ? 7.247 -8.100 -11.459 1.00 88.31 106 THR A O 1
ATOM 893 N N . GLN A 1 107 ? 7.927 -10.079 -10.654 1.00 89.25 107 GLN A N 1
ATOM 894 C CA . GLN A 1 107 ? 7.955 -9.625 -9.268 1.00 89.25 107 GLN A CA 1
ATOM 895 C C . GLN A 1 107 ? 8.865 -8.404 -9.113 1.00 89.25 107 GLN A C 1
ATOM 897 O O . GLN A 1 107 ? 8.481 -7.433 -8.465 1.00 89.25 107 GLN A O 1
ATOM 902 N N . THR A 1 108 ? 10.034 -8.414 -9.757 1.00 87.44 108 THR A N 1
ATOM 903 C CA . THR A 1 108 ? 10.953 -7.271 -9.741 1.00 87.44 108 THR A CA 1
ATOM 904 C C . THR A 1 108 ? 10.361 -6.044 -10.431 1.00 87.44 108 THR A C 1
ATOM 906 O O . THR A 1 108 ? 10.443 -4.949 -9.876 1.00 87.44 108 THR A O 1
ATOM 909 N N . ILE A 1 109 ? 9.723 -6.218 -11.590 1.00 91.06 109 ILE A N 1
ATOM 910 C CA . ILE A 1 109 ? 9.069 -5.135 -12.337 1.00 91.06 109 ILE A CA 1
ATOM 911 C C . ILE A 1 109 ? 7.967 -4.486 -11.490 1.00 91.06 109 ILE A C 1
ATOM 913 O O . ILE A 1 109 ? 7.972 -3.273 -11.291 1.00 91.06 109 ILE A O 1
ATOM 917 N N . VAL A 1 110 ? 7.044 -5.281 -10.942 1.00 93.56 110 VAL A N 1
ATOM 918 C CA . VAL A 1 110 ? 5.887 -4.766 -10.192 1.00 93.56 110 VAL A CA 1
ATOM 919 C C . VAL A 1 110 ? 6.315 -4.156 -8.854 1.00 93.56 110 VAL A C 1
ATOM 921 O O . VAL A 1 110 ? 5.822 -3.093 -8.484 1.00 93.56 110 VAL A O 1
ATOM 924 N N . GLN A 1 111 ? 7.287 -4.752 -8.155 1.00 90.75 111 GLN A N 1
ATOM 925 C CA . GLN A 1 111 ? 7.890 -4.149 -6.959 1.00 90.75 111 GLN A CA 1
ATOM 926 C C . GLN A 1 111 ? 8.548 -2.799 -7.274 1.00 90.75 111 GLN A C 1
ATOM 928 O O . GLN A 1 111 ? 8.449 -1.856 -6.494 1.00 90.75 111 GLN A O 1
ATOM 933 N N . THR A 1 112 ? 9.225 -2.702 -8.417 1.00 89.56 112 THR A N 1
ATOM 934 C CA . THR A 1 112 ? 9.886 -1.468 -8.848 1.00 89.56 112 THR A CA 1
ATOM 935 C C . THR A 1 112 ? 8.867 -0.377 -9.164 1.00 89.56 112 THR A C 1
ATOM 937 O O . THR A 1 112 ? 9.016 0.750 -8.695 1.00 89.56 112 THR A O 1
ATOM 940 N N . LEU A 1 113 ? 7.788 -0.720 -9.874 1.00 93.56 113 LEU A N 1
ATOM 941 C CA . LEU A 1 113 ? 6.661 0.187 -10.100 1.00 93.56 113 LEU A CA 1
ATOM 942 C C . LEU A 1 113 ? 6.039 0.651 -8.779 1.00 93.56 113 LEU A C 1
ATOM 944 O O . LEU A 1 113 ? 5.784 1.842 -8.625 1.00 93.56 113 LEU A O 1
ATOM 948 N N . TYR A 1 114 ? 5.870 -0.245 -7.802 1.00 91.75 114 TYR A N 1
ATOM 949 C CA . TYR A 1 114 ? 5.381 0.138 -6.477 1.00 91.75 114 TYR A CA 1
ATOM 950 C C . TYR A 1 114 ? 6.298 1.163 -5.802 1.00 91.75 114 TYR A C 1
ATOM 952 O O . TYR A 1 114 ? 5.804 2.168 -5.297 1.00 91.75 114 TYR A O 1
ATOM 960 N N . ASN A 1 115 ? 7.618 0.974 -5.842 1.00 87.12 115 ASN A N 1
ATOM 961 C CA . ASN A 1 115 ? 8.550 1.932 -5.242 1.00 87.12 115 ASN A CA 1
ATOM 962 C C . ASN A 1 115 ? 8.400 3.337 -5.857 1.00 87.12 115 ASN A C 1
ATOM 964 O O . ASN A 1 115 ? 8.462 4.329 -5.137 1.00 87.12 115 ASN A O 1
ATOM 968 N N . PHE A 1 116 ? 8.124 3.443 -7.162 1.00 88.50 116 PHE A N 1
ATOM 969 C CA . PHE A 1 116 ? 7.848 4.738 -7.798 1.00 88.50 116 PHE A CA 1
ATOM 970 C C . PHE A 1 116 ? 6.549 5.396 -7.312 1.00 88.50 116 PHE A C 1
ATOM 972 O O . PHE A 1 116 ? 6.476 6.624 -7.269 1.00 88.50 116 PHE A O 1
ATOM 979 N N . THR A 1 117 ? 5.550 4.617 -6.876 1.00 88.81 117 THR A N 1
ATOM 980 C CA . THR A 1 117 ? 4.304 5.171 -6.308 1.00 88.81 117 THR A CA 1
ATOM 981 C C . THR A 1 117 ? 4.500 5.889 -4.974 1.00 88.81 117 THR A C 1
ATOM 983 O O . THR A 1 117 ? 3.614 6.629 -4.547 1.00 88.81 117 THR A O 1
ATOM 986 N N . LEU A 1 118 ? 5.647 5.694 -4.315 1.00 83.06 118 LEU A N 1
ATOM 987 C CA . LEU A 1 118 ? 5.982 6.369 -3.061 1.00 83.06 118 LEU A CA 1
ATOM 988 C C . LEU A 1 118 ? 6.321 7.850 -3.279 1.00 83.06 118 LEU A C 1
ATOM 990 O O . LEU A 1 118 ? 6.220 8.641 -2.347 1.00 83.06 118 LEU A O 1
ATOM 994 N N . HIS A 1 119 ? 6.650 8.248 -4.512 1.00 82.62 119 HIS A N 1
ATOM 995 C CA . HIS A 1 119 ? 6.856 9.645 -4.865 1.00 82.62 119 HIS A CA 1
ATOM 996 C C . HIS A 1 119 ? 5.553 10.302 -5.337 1.00 82.62 119 HIS A C 1
ATOM 998 O O . HIS A 1 119 ? 5.000 9.891 -6.347 1.00 82.62 119 HIS A O 1
ATOM 1004 N N . SER A 1 120 ? 5.126 11.416 -4.737 1.00 83.81 120 SER A N 1
ATOM 1005 C CA . SER A 1 120 ? 3.925 12.161 -5.171 1.00 83.81 120 SER A CA 1
ATOM 1006 C C . SER A 1 120 ? 3.946 12.606 -6.647 1.00 83.81 120 SER A C 1
ATOM 1008 O O . SER A 1 120 ? 3.019 12.307 -7.399 1.00 83.81 120 SER A O 1
ATOM 1010 N N . ASN A 1 121 ? 5.009 13.284 -7.092 1.00 84.56 121 ASN A N 1
ATOM 1011 C CA . ASN A 1 121 ? 5.135 13.753 -8.477 1.00 84.56 121 ASN A CA 1
ATOM 1012 C C . ASN A 1 121 ? 5.236 12.599 -9.486 1.00 84.56 121 ASN A C 1
ATOM 1014 O O . ASN A 1 121 ? 4.516 12.600 -10.484 1.00 84.56 121 ASN A O 1
ATOM 1018 N N . VAL A 1 122 ? 6.065 11.582 -9.221 1.00 88.06 122 VAL A N 1
ATOM 1019 C CA . VAL A 1 122 ? 6.166 10.412 -10.116 1.00 88.06 122 VAL A CA 1
ATOM 1020 C C . VAL A 1 122 ? 4.863 9.609 -10.116 1.00 88.06 122 VAL A C 1
ATOM 1022 O O . VAL A 1 122 ? 4.430 9.162 -11.172 1.00 88.06 122 VAL A O 1
ATOM 1025 N N . LEU A 1 123 ? 4.175 9.489 -8.978 1.00 90.56 123 LEU A N 1
ATOM 1026 C CA . LEU A 1 123 ? 2.843 8.890 -8.888 1.00 90.56 123 LEU A CA 1
ATOM 1027 C C . LEU A 1 123 ? 1.832 9.631 -9.774 1.00 90.56 123 LEU A C 1
ATOM 1029 O O . LEU A 1 123 ? 1.048 8.994 -10.477 1.00 90.56 123 LEU A O 1
ATOM 1033 N N . ASN A 1 124 ? 1.851 10.965 -9.769 1.00 90.38 124 ASN A N 1
ATOM 1034 C CA . ASN A 1 124 ? 0.995 11.763 -10.648 1.00 90.38 124 ASN A CA 1
ATOM 1035 C C . ASN A 1 124 ? 1.305 11.494 -12.124 1.00 90.38 124 ASN A C 1
ATOM 1037 O O . ASN A 1 124 ? 0.375 11.335 -12.911 1.00 90.38 124 ASN A O 1
ATOM 1041 N N . TYR A 1 125 ? 2.582 11.357 -12.491 1.00 92.94 125 TYR A N 1
ATOM 1042 C CA . TYR A 1 125 ? 2.968 10.936 -13.838 1.00 92.94 125 TYR A CA 1
ATOM 1043 C C . TYR A 1 125 ? 2.495 9.513 -14.163 1.00 92.94 125 TYR A C 1
ATOM 1045 O O . TYR A 1 125 ? 1.914 9.296 -15.224 1.00 92.94 125 TYR A O 1
ATOM 1053 N N . MET A 1 126 ? 2.659 8.552 -13.247 1.00 94.81 126 MET A N 1
ATOM 1054 C CA . MET A 1 126 ? 2.212 7.162 -13.419 1.00 94.81 126 MET A CA 1
ATOM 1055 C C . MET A 1 126 ? 0.726 7.071 -13.767 1.00 94.81 126 MET A C 1
ATOM 1057 O O . MET A 1 126 ? 0.351 6.279 -14.629 1.00 94.81 126 MET A O 1
ATOM 1061 N N . LYS A 1 127 ? -0.114 7.916 -13.159 1.00 93.94 127 LYS A N 1
ATOM 1062 C CA . LYS A 1 127 ? -1.554 7.998 -13.464 1.00 93.94 127 LYS A CA 1
ATOM 1063 C C . LYS A 1 127 ? -1.854 8.403 -14.913 1.00 93.94 127 LYS A C 1
ATOM 1065 O O . LYS A 1 127 ? -2.943 8.124 -15.400 1.00 93.94 127 LYS A O 1
ATOM 1070 N N . THR A 1 128 ? -0.907 9.036 -15.608 1.00 94.12 128 THR A N 1
ATOM 1071 C CA . THR A 1 128 ? -1.050 9.431 -17.021 1.00 94.12 128 THR A CA 1
ATOM 1072 C C . THR A 1 128 ? -0.613 8.346 -18.007 1.00 94.12 128 THR A C 1
ATOM 1074 O O . THR A 1 128 ? -0.879 8.473 -19.202 1.00 94.12 128 THR A O 1
ATOM 1077 N N . ILE A 1 129 ? 0.045 7.276 -17.541 1.00 95.19 129 ILE A N 1
ATOM 1078 C CA . ILE A 1 129 ? 0.592 6.239 -18.420 1.00 95.19 129 ILE A CA 1
ATOM 1079 C C . ILE A 1 129 ? -0.546 5.373 -18.975 1.00 95.19 129 ILE A C 1
ATOM 1081 O O . ILE A 1 129 ? -1.247 4.706 -18.202 1.00 95.19 129 ILE A O 1
ATOM 1085 N N . PRO A 1 130 ? -0.720 5.312 -20.310 1.00 92.12 130 PRO A N 1
ATOM 1086 C CA . PRO A 1 130 ? -1.775 4.514 -20.917 1.00 92.12 130 PRO A CA 1
ATOM 1087 C C . PRO A 1 130 ? -1.671 3.039 -20.527 1.00 92.12 130 PRO A C 1
ATOM 1089 O O . PRO A 1 130 ? -0.589 2.456 -20.519 1.00 92.12 130 PRO A O 1
ATOM 1092 N N . ASN A 1 131 ? -2.817 2.416 -20.250 1.00 92.31 131 ASN A N 1
ATOM 1093 C CA . ASN A 1 131 ? -2.950 0.991 -19.935 1.00 92.31 131 ASN A CA 1
ATOM 1094 C C . ASN A 1 131 ? -2.216 0.500 -18.673 1.00 92.31 131 ASN A C 1
ATOM 1096 O O . ASN A 1 131 ? -2.310 -0.691 -18.382 1.00 92.31 131 ASN A O 1
ATOM 1100 N N . LEU A 1 132 ? -1.536 1.352 -17.892 1.00 95.00 132 LEU A N 1
ATOM 1101 C CA . LEU A 1 132 ? -0.812 0.905 -16.694 1.00 95.00 132 LEU A CA 1
ATOM 1102 C C . LEU A 1 132 ? -1.741 0.222 -15.682 1.00 95.00 132 LEU A C 1
ATOM 1104 O O . LEU A 1 132 ? -1.425 -0.864 -15.200 1.00 95.00 132 LEU A O 1
ATOM 1108 N N . ILE A 1 133 ? -2.919 0.803 -15.431 1.00 94.06 133 ILE A N 1
ATOM 1109 C CA . ILE A 1 133 ? -3.952 0.204 -14.570 1.00 94.06 133 ILE A CA 1
ATOM 1110 C C . ILE A 1 133 ? -4.363 -1.175 -15.100 1.00 94.06 133 ILE A C 1
ATOM 1112 O O . ILE A 1 133 ? -4.360 -2.144 -14.350 1.00 94.06 133 ILE A O 1
ATOM 1116 N N . HIS A 1 134 ? -4.646 -1.296 -16.401 1.00 92.69 134 HIS A N 1
ATOM 1117 C CA . HIS A 1 134 ? -5.026 -2.571 -17.025 1.00 92.69 134 HIS A CA 1
ATOM 1118 C C . HIS A 1 134 ? -3.926 -3.633 -16.913 1.00 92.69 134 HIS A C 1
ATOM 1120 O O . HIS A 1 134 ? -4.200 -4.793 -16.612 1.00 92.69 134 HIS A O 1
ATOM 1126 N N . MET A 1 135 ? -2.666 -3.243 -17.120 1.00 94.75 135 MET A N 1
ATOM 1127 C CA . MET A 1 135 ? -1.521 -4.140 -16.956 1.00 94.75 135 MET A CA 1
ATOM 1128 C C . MET A 1 135 ? -1.386 -4.623 -15.510 1.00 94.75 135 MET A C 1
ATOM 1130 O O . MET A 1 135 ? -1.193 -5.816 -15.286 1.00 94.75 135 MET A O 1
ATOM 1134 N N . LEU A 1 136 ? -1.529 -3.724 -14.534 1.00 95.06 136 LEU A N 1
ATOM 1135 C CA . LEU A 1 136 ? -1.473 -4.064 -13.113 1.00 95.06 136 LEU A CA 1
ATOM 1136 C C . LEU A 1 136 ? -2.659 -4.930 -12.679 1.00 95.06 136 LEU A C 1
ATOM 1138 O O . LEU A 1 136 ? -2.457 -5.870 -11.920 1.00 95.06 136 LEU A O 1
ATOM 1142 N N . LEU A 1 137 ? -3.864 -4.698 -13.205 1.00 92.75 137 LEU A N 1
ATOM 1143 C CA . LEU A 1 137 ? -5.017 -5.568 -12.953 1.00 92.75 137 LEU A CA 1
ATOM 1144 C C . LEU A 1 137 ? -4.742 -7.003 -13.415 1.00 92.75 137 LEU A C 1
ATOM 1146 O O . LEU A 1 137 ? -4.949 -7.929 -12.638 1.00 92.75 137 LEU A O 1
ATOM 1150 N N . LYS A 1 138 ? -4.153 -7.203 -14.602 1.00 92.00 138 LYS A N 1
ATOM 1151 C CA . LYS A 1 138 ? -3.726 -8.545 -15.046 1.00 92.00 138 LYS A CA 1
ATOM 1152 C C . LYS A 1 138 ? -2.701 -9.192 -14.111 1.00 92.00 138 LYS A C 1
ATOM 1154 O O . LYS A 1 138 ? -2.680 -10.412 -13.985 1.00 92.00 138 LYS A O 1
ATOM 1159 N N . MET A 1 139 ? -1.847 -8.404 -13.452 1.00 92.81 139 MET A N 1
ATOM 1160 C CA . MET A 1 139 ? -0.897 -8.929 -12.459 1.00 92.81 139 MET A CA 1
ATOM 1161 C C . MET A 1 139 ? -1.595 -9.452 -11.204 1.00 92.81 139 MET A C 1
ATOM 1163 O O . MET A 1 139 ? -1.064 -10.341 -10.544 1.00 92.81 139 MET A O 1
ATOM 1167 N N . THR A 1 140 ? -2.798 -8.963 -10.894 1.00 91.88 140 THR A N 1
ATOM 1168 C CA . THR A 1 140 ? -3.588 -9.480 -9.769 1.00 91.88 140 THR A CA 1
ATOM 1169 C C . THR A 1 140 ? -4.151 -10.879 -10.028 1.00 91.88 140 THR A C 1
ATOM 1171 O O . THR A 1 140 ? -4.492 -11.576 -9.077 1.00 91.88 140 THR A O 1
ATOM 1174 N N . ASP A 1 141 ? -4.199 -11.335 -11.283 1.00 89.50 141 ASP A N 1
ATOM 1175 C CA . ASP A 1 141 ? -4.662 -12.679 -11.661 1.00 89.50 141 ASP A CA 1
ATOM 1176 C C . ASP A 1 141 ? -3.536 -13.721 -11.695 1.00 89.50 141 ASP A C 1
ATOM 1178 O O . ASP A 1 141 ? -3.791 -14.919 -11.800 1.00 89.50 141 ASP A O 1
ATOM 1182 N N . VAL A 1 142 ? -2.281 -13.289 -11.569 1.00 88.94 142 VAL A N 1
ATOM 1183 C CA . VAL A 1 142 ? -1.124 -14.185 -11.533 1.00 88.94 142 VAL A CA 1
ATOM 1184 C C . VAL A 1 142 ? -1.128 -14.986 -10.233 1.00 88.94 142 VAL A C 1
ATOM 1186 O O . VAL A 1 142 ? -1.175 -14.402 -9.157 1.00 88.94 142 VAL A O 1
ATOM 1189 N N . GLU A 1 143 ? -0.996 -16.312 -10.305 1.00 88.69 143 GLU A N 1
ATOM 1190 C CA . GLU A 1 143 ? -0.788 -17.195 -9.142 1.00 88.69 143 GLU A CA 1
ATOM 1191 C C . GLU A 1 143 ? 0.627 -17.015 -8.555 1.00 88.69 143 GLU A C 1
ATOM 1193 O O . GLU A 1 143 ? 1.544 -17.818 -8.793 1.00 88.69 143 GLU A O 1
ATOM 1198 N N . HIS A 1 144 ? 0.833 -15.877 -7.886 1.00 90.19 144 HIS A N 1
ATOM 1199 C CA . HIS A 1 144 ? 2.041 -15.526 -7.145 1.00 90.19 144 HIS A CA 1
ATOM 1200 C C . HIS A 1 144 ? 1.776 -14.357 -6.180 1.00 90.19 144 HIS A C 1
ATOM 1202 O O . HIS A 1 144 ? 1.653 -13.204 -6.605 1.00 90.19 144 HIS A O 1
ATOM 1208 N N . ASP A 1 145 ? 1.791 -14.629 -4.880 1.00 90.75 145 ASP A N 1
ATOM 1209 C CA . ASP A 1 145 ? 1.292 -13.710 -3.845 1.00 90.75 145 ASP A CA 1
ATOM 1210 C C . ASP A 1 145 ? 2.029 -12.362 -3.827 1.00 90.75 145 ASP A C 1
ATOM 1212 O O . ASP A 1 145 ? 1.406 -11.307 -3.775 1.00 90.75 145 ASP A O 1
ATOM 1216 N N . GLU A 1 146 ? 3.361 -12.359 -3.962 1.00 91.00 146 GLU A N 1
ATOM 1217 C CA . GLU A 1 146 ? 4.152 -11.111 -3.992 1.00 91.00 146 GLU A CA 1
ATOM 1218 C C . GLU A 1 146 ? 3.859 -10.230 -5.217 1.00 91.00 146 GLU A C 1
ATOM 1220 O O . GLU A 1 146 ? 4.000 -9.007 -5.157 1.00 91.00 146 GLU A O 1
ATOM 1225 N N . ILE A 1 147 ? 3.477 -10.839 -6.345 1.00 94.00 147 ILE A N 1
ATOM 1226 C CA . ILE A 1 147 ? 3.121 -10.101 -7.562 1.00 94.00 147 ILE A CA 1
ATOM 1227 C C . ILE A 1 147 ? 1.744 -9.481 -7.364 1.00 94.00 147 ILE A C 1
ATOM 1229 O O . ILE A 1 147 ? 1.586 -8.282 -7.588 1.00 94.00 147 ILE A O 1
ATOM 1233 N N . GLN A 1 148 ? 0.783 -10.276 -6.883 1.00 94.31 148 GLN A N 1
ATOM 1234 C CA . GLN A 1 148 ? -0.569 -9.809 -6.584 1.00 94.31 148 GLN A CA 1
ATOM 1235 C C . GLN A 1 148 ? -0.549 -8.674 -5.565 1.00 94.31 148 GLN A C 1
ATOM 1237 O O . GLN A 1 148 ? -1.134 -7.621 -5.812 1.00 94.31 148 GLN A O 1
ATOM 1242 N N . LEU A 1 149 ? 0.177 -8.853 -4.457 1.00 94.56 149 LEU A N 1
ATOM 1243 C CA . LEU A 1 149 ? 0.327 -7.837 -3.429 1.00 94.56 149 LEU A CA 1
ATOM 1244 C C . LEU A 1 149 ? 0.865 -6.548 -4.042 1.00 94.56 149 LEU A C 1
ATOM 1246 O O . LEU A 1 149 ? 0.175 -5.539 -4.000 1.00 94.56 149 LEU A O 1
ATOM 1250 N N . ASN A 1 150 ? 2.055 -6.555 -4.650 1.00 94.56 150 ASN A N 1
ATOM 1251 C CA . ASN A 1 150 ? 2.643 -5.322 -5.182 1.00 94.56 150 ASN A CA 1
ATOM 1252 C C . ASN A 1 150 ? 1.789 -4.677 -6.284 1.00 94.56 150 ASN A C 1
ATOM 1254 O O . ASN A 1 150 ? 1.748 -3.448 -6.371 1.00 94.56 150 ASN A O 1
ATOM 1258 N N . ALA A 1 151 ? 1.059 -5.471 -7.073 1.00 95.56 151 ALA A N 1
ATOM 1259 C CA . ALA A 1 151 ? 0.088 -4.956 -8.029 1.00 95.56 151 ALA A CA 1
ATOM 1260 C C . ALA A 1 151 ? -1.048 -4.211 -7.318 1.00 95.56 151 ALA A C 1
ATOM 1262 O O . ALA A 1 151 ? -1.318 -3.061 -7.663 1.00 95.56 151 ALA A O 1
ATOM 1263 N N . TYR A 1 152 ? -1.647 -4.795 -6.274 1.00 95.12 152 TYR A N 1
ATOM 1264 C CA . TYR A 1 152 ? -2.643 -4.104 -5.453 1.00 95.12 152 TYR A CA 1
ATOM 1265 C C . TYR A 1 152 ? -2.076 -2.846 -4.800 1.00 95.12 152 TYR A C 1
ATOM 1267 O O . TYR A 1 152 ? -2.721 -1.803 -4.845 1.00 95.12 152 TYR A O 1
ATOM 1275 N N . ARG A 1 153 ? -0.849 -2.882 -4.271 1.00 93.88 153 ARG A N 1
ATOM 1276 C CA . ARG A 1 153 ? -0.225 -1.692 -3.673 1.00 93.88 153 ARG A CA 1
ATOM 1277 C C . ARG A 1 153 ? -0.073 -0.553 -4.684 1.00 93.88 153 ARG A C 1
ATOM 1279 O O . ARG A 1 153 ? -0.322 0.597 -4.330 1.00 93.88 153 ARG A O 1
ATOM 1286 N N . CYS A 1 154 ? 0.291 -0.866 -5.933 1.00 94.75 154 CYS A N 1
ATOM 1287 C CA . CYS A 1 154 ? 0.308 0.117 -7.018 1.00 94.75 154 CYS A CA 1
ATOM 1288 C C . CYS A 1 154 ? -1.101 0.644 -7.306 1.00 94.75 154 CYS A C 1
ATOM 1290 O O . CYS A 1 154 ? -1.316 1.855 -7.313 1.00 94.75 154 CYS A O 1
ATOM 1292 N N . LEU A 1 155 ? -2.056 -0.268 -7.520 1.00 93.62 155 LEU A N 1
ATOM 1293 C CA . LEU A 1 155 ? -3.448 0.039 -7.852 1.00 93.62 155 LEU A CA 1
ATOM 1294 C C . LEU A 1 155 ? -4.088 0.961 -6.808 1.00 93.62 155 LEU A C 1
ATOM 1296 O O . LEU A 1 155 ? -4.645 1.987 -7.181 1.00 93.62 155 LEU A O 1
ATOM 1300 N N . GLY A 1 156 ? -3.902 0.683 -5.516 1.00 91.44 156 GLY A N 1
ATOM 1301 C CA . GLY A 1 156 ? -4.424 1.510 -4.425 1.00 91.44 156 GLY A CA 1
ATOM 1302 C C . GLY A 1 156 ? -3.867 2.940 -4.384 1.00 91.44 156 GLY A C 1
ATOM 1303 O O . GLY A 1 156 ? -4.453 3.796 -3.733 1.00 91.44 156 GLY A O 1
ATOM 1304 N N . LYS A 1 157 ? -2.750 3.227 -5.069 1.00 91.25 157 LYS A N 1
ATOM 1305 C CA . LYS A 1 157 ? -2.181 4.582 -5.191 1.00 91.25 157 LYS A CA 1
ATOM 1306 C C . LYS A 1 157 ? -2.580 5.292 -6.488 1.00 91.25 157 LYS A C 1
ATOM 1308 O O . LYS A 1 157 ? -2.687 6.522 -6.500 1.00 91.25 157 LYS A O 1
ATOM 1313 N N . ILE A 1 158 ? -2.746 4.548 -7.585 1.00 91.88 158 ILE A N 1
ATOM 1314 C CA . ILE A 1 158 ? -3.005 5.126 -8.915 1.00 91.88 158 ILE A CA 1
ATOM 1315 C C . ILE A 1 158 ? -4.491 5.224 -9.257 1.00 91.88 158 ILE A C 1
ATOM 1317 O O . ILE A 1 158 ? -4.870 6.161 -9.954 1.00 91.88 158 ILE A O 1
ATOM 1321 N N . MET A 1 159 ? -5.313 4.283 -8.789 1.00 89.56 159 MET A N 1
ATOM 1322 C CA . MET A 1 159 ? -6.734 4.233 -9.119 1.00 89.56 159 MET A CA 1
ATOM 1323 C C . MET A 1 159 ? -7.497 5.340 -8.398 1.00 89.56 159 MET A C 1
ATOM 1325 O O . MET A 1 159 ? -7.197 5.686 -7.254 1.00 89.56 159 MET A O 1
ATOM 1329 N N . ILE A 1 160 ? -8.510 5.880 -9.068 1.00 84.00 160 ILE A N 1
ATOM 1330 C CA . ILE A 1 160 ? -9.497 6.755 -8.437 1.00 84.00 160 ILE A CA 1
ATOM 1331 C C . ILE A 1 160 ? -10.681 5.931 -7.919 1.00 84.00 160 ILE A C 1
ATOM 1333 O O . ILE A 1 160 ? -10.858 4.762 -8.262 1.00 84.00 160 ILE A O 1
ATOM 1337 N N . GLU A 1 161 ? -11.540 6.552 -7.109 1.00 79.25 161 GLU A N 1
ATOM 1338 C CA . GLU A 1 161 ? -12.708 5.885 -6.522 1.00 79.25 161 GLU A CA 1
ATOM 1339 C C . GLU A 1 161 ? -13.621 5.234 -7.578 1.00 79.25 161 GLU A C 1
ATOM 1341 O O . GLU A 1 161 ? -14.152 4.146 -7.351 1.00 79.25 161 GLU A O 1
ATOM 1346 N N . ALA A 1 162 ? -13.776 5.873 -8.744 1.00 82.62 162 ALA A N 1
ATOM 1347 C CA . ALA A 1 162 ? -14.567 5.336 -9.848 1.00 82.62 162 ALA A CA 1
ATOM 1348 C C . ALA A 1 162 ? -13.999 4.008 -10.374 1.00 82.62 162 ALA A C 1
ATOM 1350 O O . ALA A 1 162 ? -14.764 3.066 -10.568 1.00 82.62 162 ALA A O 1
ATOM 1351 N N . ASP A 1 163 ? -12.677 3.905 -10.531 1.00 84.00 163 ASP A N 1
ATOM 1352 C CA . ASP A 1 163 ? -12.034 2.680 -11.008 1.00 84.00 163 ASP A CA 1
ATOM 1353 C C . ASP A 1 163 ? -12.234 1.544 -9.996 1.00 84.00 163 ASP A C 1
ATOM 1355 O O . ASP A 1 163 ? -12.563 0.416 -10.364 1.00 84.00 163 ASP A O 1
ATOM 1359 N N . ILE A 1 164 ? -12.089 1.843 -8.701 1.00 79.25 164 ILE A N 1
ATOM 1360 C CA . ILE A 1 164 ? -12.181 0.835 -7.636 1.00 79.25 164 ILE A CA 1
ATOM 1361 C C . ILE A 1 164 ? -13.607 0.302 -7.506 1.00 79.25 164 ILE A C 1
ATOM 1363 O O . ILE A 1 164 ? -13.784 -0.901 -7.347 1.00 79.25 164 ILE A O 1
ATOM 1367 N N . LYS A 1 165 ? -14.632 1.148 -7.681 1.00 79.81 165 LYS A N 1
ATOM 1368 C CA . LYS A 1 165 ? -16.038 0.700 -7.724 1.00 79.81 165 LYS A CA 1
ATOM 1369 C C . LYS A 1 165 ? -16.324 -0.297 -8.848 1.00 79.81 165 LYS A C 1
ATOM 1371 O O . LYS A 1 165 ? -17.279 -1.065 -8.739 1.00 79.81 165 LYS A O 1
ATOM 1376 N N . THR A 1 166 ? -15.530 -0.267 -9.920 1.00 80.81 166 THR A N 1
ATOM 1377 C CA . THR A 1 166 ? -15.647 -1.196 -11.054 1.00 80.81 166 THR A CA 1
ATOM 1378 C C . THR A 1 166 ? -14.788 -2.452 -10.908 1.00 80.81 166 THR A C 1
ATOM 1380 O O . THR A 1 166 ? -14.882 -3.349 -11.746 1.00 80.81 166 THR A O 1
ATOM 1383 N N . MET A 1 167 ? -13.970 -2.557 -9.855 1.00 80.88 167 MET A N 1
ATOM 1384 C CA . MET A 1 167 ? -13.193 -3.766 -9.606 1.00 80.88 167 MET A CA 1
ATOM 1385 C C . MET A 1 167 ? -14.104 -4.943 -9.264 1.00 80.88 167 MET A C 1
ATOM 1387 O O . MET A 1 167 ? -14.953 -4.861 -8.381 1.00 80.88 167 MET A O 1
ATOM 1391 N N . ALA A 1 168 ? -13.871 -6.072 -9.929 1.00 76.06 168 ALA A N 1
ATOM 1392 C CA . ALA A 1 168 ? -14.707 -7.257 -9.778 1.00 76.06 168 ALA A CA 1
ATOM 1393 C C . ALA A 1 168 ? -14.488 -8.021 -8.456 1.00 76.06 168 ALA A C 1
ATOM 1395 O O . ALA A 1 168 ? -15.397 -8.716 -8.018 1.00 76.06 168 ALA A O 1
ATOM 1396 N N . ASN A 1 169 ? -13.311 -7.893 -7.823 1.00 86.94 169 ASN A N 1
ATOM 1397 C CA . ASN A 1 169 ? -12.849 -8.840 -6.793 1.00 86.94 169 ASN A CA 1
ATOM 1398 C C . ASN A 1 169 ? -12.374 -8.157 -5.484 1.00 86.94 169 ASN A C 1
ATOM 1400 O O . ASN A 1 169 ? -11.200 -8.293 -5.118 1.00 86.94 169 ASN A O 1
ATOM 1404 N N . PRO A 1 170 ? -13.218 -7.374 -4.780 1.00 89.38 170 PRO A N 1
ATOM 1405 C CA . PRO A 1 170 ? -12.840 -6.732 -3.511 1.00 89.38 170 PRO A CA 1
ATOM 1406 C C . PRO A 1 170 ? -12.506 -7.741 -2.396 1.00 89.38 170 PRO A C 1
ATOM 1408 O O . PRO A 1 170 ? -11.687 -7.454 -1.523 1.00 89.38 170 PRO A O 1
ATOM 1411 N N . ASP A 1 171 ? -13.098 -8.931 -2.453 1.00 92.56 171 ASP A N 1
ATOM 1412 C CA . ASP A 1 171 ? -12.857 -10.066 -1.561 1.00 92.56 171 ASP A CA 1
ATOM 1413 C C . ASP A 1 171 ? -11.420 -10.589 -1.678 1.00 92.56 171 ASP A C 1
ATOM 1415 O O . ASP A 1 171 ? -10.760 -10.813 -0.660 1.00 92.56 171 ASP A O 1
ATOM 1419 N N . LYS A 1 172 ? -10.909 -10.699 -2.912 1.00 92.19 172 LYS A N 1
ATOM 1420 C CA . LYS A 1 172 ? -9.537 -11.132 -3.197 1.00 92.19 172 LYS A CA 1
ATOM 1421 C C . LYS A 1 172 ? -8.508 -10.127 -2.686 1.00 92.19 172 LYS A C 1
ATOM 1423 O O . LYS A 1 172 ? -7.494 -10.535 -2.125 1.00 92.19 172 LYS A O 1
ATOM 1428 N N . ILE A 1 173 ? -8.776 -8.824 -2.827 1.00 92.19 173 ILE A N 1
ATOM 1429 C CA . ILE A 1 173 ? -7.909 -7.771 -2.266 1.00 92.19 173 ILE A CA 1
ATOM 1430 C C . ILE A 1 173 ? -7.788 -7.962 -0.754 1.00 92.19 173 ILE A C 1
ATOM 1432 O O . ILE A 1 173 ? -6.678 -8.032 -0.226 1.00 92.19 173 ILE A O 1
ATOM 1436 N N . ALA A 1 174 ? -8.928 -8.061 -0.062 1.00 93.69 174 ALA A N 1
ATOM 1437 C CA . ALA A 1 174 ? -8.961 -8.238 1.384 1.00 93.69 174 ALA A CA 1
ATOM 1438 C C . ALA A 1 174 ? -8.201 -9.504 1.809 1.00 93.69 174 ALA A C 1
ATOM 1440 O O . ALA A 1 174 ? -7.344 -9.420 2.688 1.00 93.69 174 ALA A O 1
ATOM 1441 N N . ALA A 1 175 ? -8.435 -10.630 1.128 1.00 94.69 175 ALA A N 1
ATOM 1442 C CA . ALA A 1 175 ? -7.781 -11.902 1.422 1.00 94.69 175 ALA A CA 1
ATOM 1443 C C . ALA A 1 175 ? -6.250 -11.809 1.318 1.00 94.69 175 ALA A C 1
ATOM 1445 O O . ALA A 1 175 ? -5.552 -12.181 2.262 1.00 94.69 175 ALA A O 1
ATOM 1446 N N . VAL A 1 176 ? -5.727 -11.230 0.227 1.00 94.75 176 VAL A N 1
ATOM 1447 C CA . VAL A 1 176 ? -4.277 -11.053 0.032 1.00 94.75 176 VAL A CA 1
ATOM 1448 C C . VAL A 1 176 ? -3.676 -10.201 1.153 1.00 94.75 176 VAL A C 1
ATOM 1450 O O . VAL A 1 176 ? -2.671 -10.583 1.751 1.00 94.75 176 VAL A O 1
ATOM 1453 N N . TYR A 1 177 ? -4.287 -9.065 1.503 1.00 94.94 177 TYR A N 1
ATOM 1454 C CA . TYR A 1 177 ? -3.762 -8.230 2.590 1.00 94.94 177 TYR A CA 1
ATOM 1455 C C . TYR A 1 177 ? -3.805 -8.932 3.950 1.00 94.94 177 TYR A C 1
ATOM 1457 O O . TYR A 1 177 ? -2.832 -8.840 4.699 1.00 94.94 177 TYR A O 1
ATOM 1465 N N . ILE A 1 178 ? -4.897 -9.628 4.275 1.00 94.62 178 ILE A N 1
ATOM 1466 C CA . ILE A 1 178 ? -5.054 -10.345 5.548 1.00 94.62 178 ILE A CA 1
ATOM 1467 C C . ILE A 1 178 ? -4.018 -11.458 5.680 1.00 94.62 178 ILE A C 1
ATOM 1469 O O . ILE A 1 178 ? -3.422 -11.609 6.750 1.00 94.62 178 ILE A O 1
ATOM 1473 N N . GLU A 1 179 ? -3.764 -12.204 4.607 1.00 94.81 179 GLU A N 1
ATOM 1474 C CA . GLU A 1 179 ? -2.742 -13.246 4.583 1.00 94.81 179 GLU A CA 1
ATOM 1475 C C . GLU A 1 179 ? -1.351 -12.662 4.862 1.00 94.81 179 GLU A C 1
ATOM 1477 O O . GLU A 1 179 ? -0.662 -13.098 5.789 1.00 94.81 179 GLU A O 1
ATOM 1482 N N . PHE A 1 180 ? -0.950 -11.614 4.134 1.00 94.56 180 PHE A N 1
ATOM 1483 C CA . PHE A 1 180 ? 0.350 -10.973 4.344 1.00 94.56 180 PHE A CA 1
ATOM 1484 C C . PHE A 1 180 ? 0.480 -10.324 5.727 1.00 94.56 180 PHE A C 1
ATOM 1486 O O . PHE A 1 180 ? 1.549 -10.402 6.334 1.00 94.56 180 PHE A O 1
ATOM 1493 N N . ILE A 1 181 ? -0.580 -9.702 6.248 1.00 93.62 181 ILE A N 1
ATOM 1494 C CA . ILE A 1 181 ? -0.609 -9.133 7.604 1.00 93.62 181 ILE A CA 1
ATOM 1495 C C . ILE A 1 181 ? -0.398 -10.238 8.635 1.00 93.62 181 ILE A C 1
ATOM 1497 O O . ILE A 1 181 ? 0.527 -10.147 9.439 1.00 93.62 181 ILE A O 1
ATOM 1501 N N . THR A 1 182 ? -1.182 -11.312 8.565 1.00 92.88 182 THR A N 1
ATOM 1502 C CA . THR A 1 182 ? -1.081 -12.451 9.486 1.00 92.88 182 THR A CA 1
ATOM 1503 C C . THR A 1 182 ? 0.320 -13.066 9.459 1.00 92.88 182 THR A C 1
ATOM 1505 O O . THR A 1 182 ? 0.916 -13.289 10.510 1.00 92.88 182 THR A O 1
ATOM 1508 N N . ASN A 1 183 ? 0.897 -13.247 8.268 1.00 91.62 183 ASN A N 1
ATOM 1509 C CA . ASN A 1 183 ? 2.210 -13.872 8.080 1.00 91.62 183 ASN A CA 1
ATOM 1510 C C . ASN A 1 183 ? 3.404 -12.987 8.486 1.00 91.62 183 ASN A C 1
ATOM 1512 O O . ASN A 1 183 ? 4.533 -13.479 8.582 1.00 91.62 183 ASN A O 1
ATOM 1516 N N . THR A 1 184 ? 3.199 -11.681 8.683 1.00 91.00 184 THR A N 1
ATOM 1517 C CA . THR A 1 184 ? 4.280 -10.733 9.015 1.00 91.00 184 THR A CA 1
ATOM 1518 C C . THR A 1 184 ? 4.159 -10.115 10.403 1.00 91.00 184 THR A C 1
ATOM 1520 O O . THR A 1 184 ? 5.178 -9.729 10.967 1.00 91.00 184 THR A O 1
ATOM 1523 N N . MET A 1 185 ? 2.957 -10.069 10.979 1.00 89.12 185 MET A N 1
ATOM 1524 C CA . MET A 1 185 ? 2.662 -9.411 12.256 1.00 89.12 185 MET A CA 1
ATOM 1525 C C . MET A 1 185 ? 3.461 -9.972 13.441 1.00 89.12 185 MET A C 1
ATOM 1527 O O . MET A 1 185 ? 3.821 -9.222 14.347 1.00 89.12 185 MET A O 1
ATOM 1531 N N . ASP A 1 186 ? 3.727 -11.280 13.460 1.00 87.25 186 ASP A N 1
ATOM 1532 C CA . ASP A 1 186 ? 4.418 -11.937 14.577 1.00 87.25 186 ASP A CA 1
ATOM 1533 C C . ASP A 1 186 ? 5.943 -12.064 14.379 1.00 87.25 186 ASP A C 1
ATOM 1535 O O . ASP A 1 186 ? 6.639 -12.535 15.278 1.00 87.25 186 ASP A O 1
ATOM 1539 N N . ASP A 1 187 ? 6.479 -11.610 13.241 1.00 86.75 187 ASP A N 1
ATOM 1540 C CA . ASP A 1 187 ? 7.901 -11.713 12.906 1.00 86.75 187 ASP A CA 1
ATOM 1541 C C . ASP A 1 187 ? 8.635 -10.381 13.172 1.00 86.75 187 ASP A C 1
ATOM 1543 O O . ASP A 1 187 ? 8.472 -9.421 12.409 1.00 86.75 187 ASP A O 1
ATOM 1547 N N . PRO A 1 188 ? 9.491 -10.296 14.212 1.00 81.44 188 PRO A N 1
ATOM 1548 C CA . PRO A 1 188 ? 10.165 -9.050 14.578 1.00 81.44 188 PRO A CA 1
ATOM 1549 C C . PRO A 1 188 ? 11.121 -8.548 13.486 1.00 81.44 188 PRO A C 1
ATOM 1551 O O . PRO A 1 188 ? 11.341 -7.341 13.373 1.00 81.44 188 PRO A O 1
ATOM 1554 N N . VAL A 1 189 ? 11.647 -9.441 12.639 1.00 85.69 189 VAL A N 1
ATOM 1555 C CA . VAL A 1 189 ? 12.540 -9.082 11.526 1.00 85.69 189 VAL A CA 1
ATOM 1556 C C . VAL A 1 189 ? 11.760 -8.407 10.394 1.00 85.69 189 VAL A C 1
ATOM 1558 O O . VAL A 1 189 ? 12.323 -7.640 9.616 1.00 85.69 189 VAL A O 1
ATOM 1561 N N . LYS A 1 190 ? 10.445 -8.638 10.312 1.00 85.25 190 LYS A N 1
ATOM 1562 C CA . LYS A 1 190 ? 9.574 -8.095 9.263 1.00 85.25 190 LYS A CA 1
ATOM 1563 C C . LYS A 1 190 ? 8.797 -6.851 9.691 1.00 85.25 190 LYS A C 1
ATOM 1565 O O . LYS A 1 190 ? 7.906 -6.433 8.957 1.00 85.25 190 LYS A O 1
ATOM 1570 N N . THR A 1 191 ? 9.149 -6.214 10.808 1.00 82.38 191 THR A N 1
ATOM 1571 C CA . THR A 1 191 ? 8.430 -5.039 11.339 1.00 82.38 191 THR A CA 1
ATOM 1572 C C . THR A 1 191 ? 8.272 -3.908 10.309 1.00 82.38 191 THR A C 1
ATOM 1574 O O . THR A 1 191 ? 7.178 -3.369 10.151 1.00 82.38 191 THR A O 1
ATOM 1577 N N . GLU A 1 192 ? 9.320 -3.575 9.545 1.00 81.50 192 GLU A N 1
ATOM 1578 C CA . GLU A 1 192 ? 9.238 -2.545 8.491 1.00 81.50 192 GLU A CA 1
ATOM 1579 C C . GLU A 1 192 ? 8.295 -2.954 7.352 1.00 81.50 192 GLU A C 1
ATOM 1581 O O . GLU A 1 192 ? 7.477 -2.162 6.879 1.00 81.50 192 GLU A O 1
ATOM 1586 N N . ARG A 1 193 ? 8.375 -4.222 6.931 1.00 85.75 193 ARG A N 1
ATOM 1587 C CA . ARG A 1 193 ? 7.489 -4.782 5.909 1.00 85.75 193 ARG A CA 1
ATOM 1588 C C . ARG A 1 193 ? 6.038 -4.754 6.384 1.00 85.75 193 ARG A C 1
ATOM 1590 O O . ARG A 1 193 ? 5.164 -4.362 5.618 1.00 85.75 193 ARG A O 1
ATOM 1597 N N . PHE A 1 194 ? 5.801 -5.119 7.638 1.00 90.19 194 PHE A N 1
ATOM 1598 C CA . PHE A 1 194 ? 4.489 -5.098 8.267 1.00 90.19 194 PHE A CA 1
ATOM 1599 C C . PHE A 1 194 ? 3.898 -3.683 8.320 1.00 90.19 194 PHE A C 1
ATOM 1601 O O . PHE A 1 194 ? 2.778 -3.460 7.866 1.00 90.19 194 PHE A O 1
ATOM 1608 N N . HIS A 1 195 ? 4.684 -2.701 8.761 1.00 88.62 195 HIS A N 1
ATOM 1609 C CA . HIS A 1 195 ? 4.304 -1.288 8.714 1.00 88.62 195 HIS A CA 1
ATOM 1610 C C . HIS A 1 195 ? 3.913 -0.847 7.293 1.00 88.62 195 HIS A C 1
ATOM 1612 O O . HIS A 1 195 ? 2.853 -0.264 7.072 1.00 88.62 195 HIS A O 1
ATOM 1618 N N . SER A 1 196 ? 4.749 -1.179 6.308 1.00 87.12 196 SER A N 1
ATOM 1619 C CA . SER A 1 196 ? 4.529 -0.842 4.899 1.00 87.12 196 SER A CA 1
ATOM 1620 C C . SER A 1 196 ? 3.257 -1.496 4.320 1.00 87.12 196 SER A C 1
ATOM 1622 O O . SER A 1 196 ? 2.596 -0.916 3.451 1.00 87.12 196 SER A O 1
ATOM 1624 N N . LEU A 1 197 ? 2.892 -2.695 4.789 1.00 92.00 197 LEU A N 1
ATOM 1625 C CA . LEU A 1 197 ? 1.645 -3.376 4.421 1.00 92.00 197 LEU A CA 1
ATOM 1626 C C . LEU A 1 197 ? 0.418 -2.618 4.937 1.00 92.00 197 LEU A C 1
ATOM 1628 O O . LEU A 1 197 ? -0.512 -2.393 4.163 1.00 92.00 197 LEU A O 1
ATOM 1632 N N . LEU A 1 198 ? 0.433 -2.179 6.200 1.00 93.62 198 LEU A N 1
ATOM 1633 C CA . LEU A 1 198 ? -0.668 -1.410 6.789 1.00 93.62 198 LEU A CA 1
ATOM 1634 C C . LEU A 1 198 ? -0.852 -0.050 6.103 1.00 93.62 198 LEU A C 1
ATOM 1636 O O . LEU A 1 198 ? -1.974 0.300 5.740 1.00 93.62 198 LEU A O 1
ATOM 1640 N N . GLU A 1 199 ? 0.238 0.675 5.832 1.00 90.50 199 GLU A N 1
ATOM 1641 C CA . GLU A 1 199 ? 0.196 1.925 5.050 1.00 90.50 199 GLU A CA 1
ATOM 1642 C C . GLU A 1 199 ? -0.443 1.724 3.673 1.00 90.50 199 GLU A C 1
ATOM 1644 O O . GLU A 1 199 ? -1.185 2.563 3.156 1.00 90.50 199 GLU A O 1
ATOM 1649 N N . SER A 1 200 ? -0.163 0.581 3.052 1.00 91.69 200 SER A N 1
ATOM 1650 C CA . SER A 1 200 ? -0.740 0.267 1.759 1.00 91.69 200 SER A CA 1
ATOM 1651 C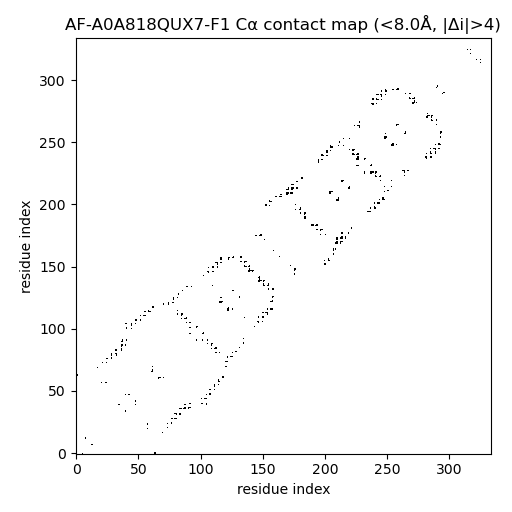 C . SER A 1 200 ? -2.227 -0.084 1.860 1.00 91.69 200 SER A C 1
ATOM 1653 O O . SER A 1 200 ? -3.014 0.450 1.076 1.00 91.69 200 SER A O 1
ATOM 1655 N N . LEU A 1 201 ? -2.618 -0.893 2.852 1.00 94.06 201 LEU A N 1
ATOM 1656 C CA . LEU A 1 201 ? -4.012 -1.259 3.122 1.00 94.06 201 LEU A CA 1
ATOM 1657 C C . LEU A 1 201 ? -4.885 -0.026 3.384 1.00 94.06 201 LEU A C 1
ATOM 1659 O O . LEU A 1 201 ? -6.016 0.043 2.903 1.00 94.06 201 LEU A O 1
ATOM 1663 N N . LYS A 1 202 ? -4.351 0.978 4.087 1.00 91.94 202 LYS A N 1
ATOM 1664 C CA . LYS A 1 202 ? -5.039 2.245 4.366 1.00 91.94 202 LYS A CA 1
ATOM 1665 C C . LYS A 1 202 ? -5.578 2.929 3.102 1.00 91.94 202 LYS A C 1
ATOM 1667 O O . LYS A 1 202 ? -6.646 3.534 3.167 1.00 91.94 202 LYS A O 1
ATOM 1672 N N . ASN A 1 203 ? -4.908 2.792 1.951 1.00 88.69 203 ASN A N 1
ATOM 1673 C CA . ASN A 1 203 ? -5.403 3.364 0.689 1.00 88.69 203 ASN A CA 1
ATOM 1674 C C . ASN A 1 203 ? -6.671 2.648 0.186 1.00 88.69 203 ASN A C 1
ATOM 1676 O O . ASN A 1 203 ? -7.523 3.283 -0.419 1.00 88.69 203 ASN A O 1
ATOM 1680 N N . PHE A 1 204 ? -6.843 1.356 0.483 1.00 88.69 204 PHE A N 1
ATOM 1681 C CA . PHE A 1 204 ? -8.031 0.598 0.078 1.00 88.69 204 PHE A CA 1
ATOM 1682 C C . PHE A 1 204 ? -9.213 0.732 1.039 1.00 88.69 204 PHE A C 1
ATOM 1684 O O . PHE A 1 204 ? -10.364 0.644 0.620 1.00 88.69 204 PHE A O 1
ATOM 1691 N N . VAL A 1 205 ? -8.949 0.962 2.326 1.00 89.31 205 VAL A N 1
ATOM 1692 C CA . VAL A 1 205 ? -9.987 1.037 3.374 1.00 89.31 205 VAL A CA 1
ATOM 1693 C C . VAL A 1 205 ? -10.945 2.221 3.167 1.00 89.31 205 VAL A C 1
ATOM 1695 O O . VAL A 1 205 ? -12.073 2.211 3.664 1.00 89.31 205 VAL A O 1
ATOM 1698 N N . GLN A 1 206 ? -10.535 3.220 2.385 1.00 82.94 206 GLN A N 1
ATOM 1699 C CA . GLN A 1 206 ? -11.394 4.330 1.970 1.00 82.94 206 GLN A CA 1
ATOM 1700 C C . GLN A 1 206 ? -12.561 3.879 1.074 1.00 82.94 206 GLN A C 1
ATOM 1702 O O . GLN A 1 206 ? -13.560 4.587 0.981 1.00 82.94 206 GLN A O 1
ATOM 1707 N N . HIS A 1 207 ? -12.482 2.690 0.467 1.00 86.50 207 HIS A N 1
ATOM 1708 C CA . HIS A 1 207 ? -13.500 2.166 -0.440 1.00 86.50 207 HIS A CA 1
ATOM 1709 C C . HIS A 1 207 ? -14.432 1.180 0.262 1.00 86.50 207 HIS A C 1
ATOM 1711 O O . HIS A 1 207 ? -14.002 0.154 0.791 1.00 86.50 207 HIS A O 1
ATOM 1717 N N . ASP A 1 208 ? -15.736 1.459 0.211 1.00 87.88 208 ASP A N 1
ATOM 1718 C CA . ASP A 1 208 ? -16.741 0.711 0.973 1.00 87.88 208 ASP A CA 1
ATOM 1719 C C . ASP A 1 208 ? -16.812 -0.781 0.617 1.00 87.88 208 ASP A C 1
ATOM 1721 O O . ASP A 1 208 ? -16.995 -1.611 1.503 1.00 87.88 208 ASP A O 1
ATOM 1725 N N . GLN A 1 209 ? -16.608 -1.152 -0.652 1.00 89.38 209 GLN A N 1
ATOM 1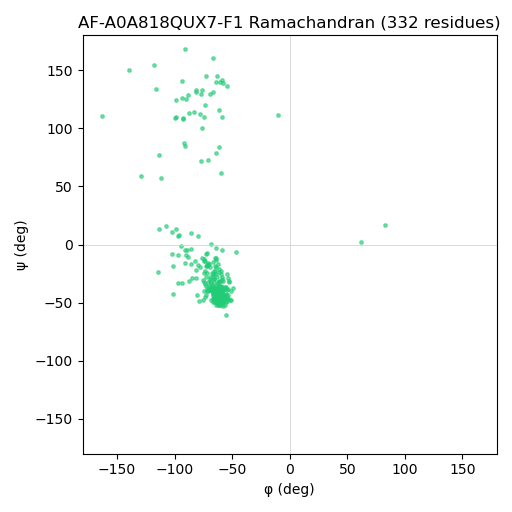726 C CA . GLN A 1 209 ? -16.605 -2.561 -1.067 1.00 89.38 209 GLN A CA 1
ATOM 1727 C C . GLN A 1 209 ? -15.478 -3.353 -0.385 1.00 89.38 209 GLN A C 1
ATOM 1729 O O . GLN A 1 209 ? -15.732 -4.416 0.175 1.00 89.38 209 GLN A O 1
ATOM 1734 N N . VAL A 1 210 ? -14.252 -2.817 -0.369 1.00 90.94 210 VAL A N 1
ATOM 1735 C CA . VAL A 1 210 ? -13.102 -3.479 0.269 1.00 90.94 210 VAL A CA 1
ATOM 1736 C C . VAL A 1 210 ? -13.233 -3.444 1.790 1.00 90.94 210 VAL A C 1
ATOM 1738 O O . VAL A 1 210 ? -12.988 -4.446 2.453 1.00 90.94 210 VAL A O 1
ATOM 1741 N N . LYS A 1 211 ? -13.694 -2.320 2.352 1.00 92.06 211 LYS A N 1
ATOM 1742 C CA . LYS A 1 211 ? -14.015 -2.171 3.781 1.00 92.06 211 LYS A CA 1
ATOM 1743 C C . LYS A 1 211 ? -14.955 -3.273 4.272 1.00 92.06 211 LYS A C 1
ATOM 1745 O O . LYS A 1 211 ? -14.673 -3.899 5.292 1.00 92.06 211 LYS A O 1
ATOM 1750 N N . ASN A 1 212 ? -16.036 -3.536 3.538 1.00 93.19 212 ASN A N 1
ATOM 1751 C CA . ASN A 1 212 ? -17.001 -4.574 3.894 1.00 93.19 212 ASN A CA 1
ATOM 1752 C C . ASN A 1 212 ? -16.356 -5.965 3.907 1.00 93.19 212 ASN A C 1
ATOM 1754 O O . ASN A 1 212 ? -16.587 -6.735 4.838 1.00 93.19 212 ASN A O 1
ATOM 1758 N N . GLU A 1 213 ? -15.517 -6.277 2.918 1.00 95.00 213 GLU A N 1
ATOM 1759 C CA . GLU A 1 213 ? -14.826 -7.568 2.857 1.00 95.00 213 GLU A CA 1
ATOM 1760 C C . GLU A 1 213 ? -13.766 -7.725 3.954 1.00 95.00 213 GLU A C 1
ATOM 1762 O O . GLU A 1 213 ? -13.701 -8.774 4.593 1.00 95.00 213 GLU A O 1
ATOM 1767 N N . LEU A 1 214 ? -13.014 -6.669 4.281 1.00 95.25 214 LEU A N 1
ATOM 1768 C CA . LEU A 1 214 ? -12.074 -6.680 5.408 1.00 95.25 214 LEU A CA 1
ATOM 1769 C C . LEU A 1 214 ? -12.777 -6.979 6.740 1.00 95.25 214 LEU A C 1
ATOM 1771 O O . LEU A 1 214 ? -12.251 -7.733 7.563 1.00 95.25 214 LEU A O 1
ATOM 1775 N N . ILE A 1 215 ? -13.965 -6.405 6.959 1.00 94.94 215 ILE A N 1
ATOM 1776 C CA . ILE A 1 215 ? -14.769 -6.646 8.164 1.00 94.94 215 ILE A CA 1
ATOM 1777 C C . ILE A 1 215 ? -15.262 -8.096 8.191 1.00 94.94 215 ILE A C 1
ATOM 1779 O O . ILE A 1 215 ? -15.063 -8.776 9.197 1.00 94.94 215 ILE A O 1
ATOM 1783 N N . LYS A 1 216 ? -15.849 -8.587 7.090 1.00 95.12 216 LYS A N 1
ATOM 1784 C CA . LYS A 1 216 ? -16.343 -9.973 6.977 1.00 95.12 216 LYS A CA 1
ATOM 1785 C C . LYS A 1 216 ? -15.248 -11.009 7.225 1.00 95.12 216 LYS A C 1
ATOM 1787 O O . LYS A 1 216 ? -15.507 -12.026 7.859 1.00 95.12 216 LYS A O 1
ATOM 1792 N N . GLN A 1 217 ? -14.033 -10.738 6.756 1.00 94.94 217 GLN A N 1
ATOM 1793 C CA . GLN A 1 217 ? -12.883 -11.633 6.894 1.00 94.94 217 GLN A CA 1
ATOM 1794 C C . GLN A 1 217 ? -12.123 -11.459 8.227 1.00 94.94 217 GLN A C 1
ATOM 1796 O O . GLN A 1 217 ? -11.053 -12.032 8.411 1.00 94.94 217 GLN A O 1
ATOM 1801 N N . GLY A 1 218 ? -12.661 -10.697 9.190 1.00 91.31 218 GLY A N 1
ATOM 1802 C CA . GLY A 1 218 ? -12.145 -10.662 10.564 1.00 91.31 218 GLY A CA 1
ATOM 1803 C C . GLY A 1 218 ? -10.944 -9.739 10.806 1.00 91.31 218 GLY A C 1
ATOM 1804 O O . GLY A 1 218 ? -10.296 -9.840 11.850 1.00 91.31 218 GLY A O 1
ATOM 1805 N N . THR A 1 219 ? -10.665 -8.792 9.903 1.00 94.38 219 THR A N 1
ATOM 1806 C CA . THR A 1 219 ? -9.507 -7.875 10.006 1.00 94.38 219 THR A CA 1
ATOM 1807 C C . THR A 1 219 ? -9.517 -7.031 11.288 1.00 94.38 219 THR A C 1
ATOM 1809 O O . THR A 1 219 ? -8.463 -6.659 11.800 1.00 94.38 219 THR A O 1
ATOM 1812 N N . LEU A 1 220 ? -10.698 -6.746 11.849 1.00 94.56 220 LEU A N 1
ATOM 1813 C CA . LEU A 1 220 ? -10.851 -5.909 13.047 1.00 94.56 220 LEU A CA 1
ATOM 1814 C C . LEU A 1 220 ? -10.039 -6.421 14.240 1.00 94.56 220 LEU A C 1
ATOM 1816 O O . LEU A 1 220 ? -9.360 -5.635 14.895 1.00 94.56 220 LEU A O 1
ATOM 1820 N N . LEU A 1 221 ? -10.074 -7.728 14.510 1.00 93.62 221 LEU A N 1
ATOM 1821 C CA . LEU A 1 221 ? -9.363 -8.306 15.654 1.00 93.62 221 LEU A CA 1
ATOM 1822 C C . LEU A 1 221 ? -7.844 -8.236 15.469 1.00 93.62 221 LEU A C 1
ATOM 1824 O O . LEU A 1 221 ? -7.124 -7.953 16.428 1.00 93.62 221 LEU A O 1
ATOM 1828 N N . LEU A 1 222 ? -7.366 -8.427 14.235 1.00 94.19 222 LEU A N 1
ATOM 1829 C CA . LEU A 1 222 ? -5.950 -8.279 13.893 1.00 94.19 222 LEU A CA 1
ATOM 1830 C C . LEU A 1 222 ? -5.478 -6.842 14.143 1.00 94.19 222 LEU A C 1
ATOM 1832 O O . LEU A 1 222 ? -4.443 -6.628 14.769 1.00 94.19 222 LEU A O 1
ATOM 1836 N N . LEU A 1 223 ? -6.260 -5.846 13.724 1.00 96.12 223 LEU A N 1
ATOM 1837 C CA . LEU A 1 223 ? -5.920 -4.437 13.929 1.00 96.12 223 LEU A CA 1
ATOM 1838 C C . LEU A 1 223 ? -6.000 -4.023 15.403 1.00 96.12 223 LEU A C 1
ATOM 1840 O O . LEU A 1 223 ? -5.128 -3.302 15.876 1.00 96.12 223 LEU A O 1
ATOM 1844 N N . VAL A 1 224 ? -6.988 -4.513 16.159 1.00 96.12 224 VAL A N 1
ATOM 1845 C CA . VAL A 1 224 ? -7.065 -4.278 17.612 1.00 96.12 224 VAL A CA 1
ATOM 1846 C C . VAL A 1 224 ? -5.829 -4.838 18.319 1.00 96.12 224 VAL A C 1
ATOM 1848 O O . VAL A 1 224 ? -5.249 -4.157 19.164 1.00 96.12 224 VAL A O 1
ATOM 1851 N N . LYS A 1 225 ? -5.372 -6.037 17.932 1.00 93.94 225 LYS A N 1
ATOM 1852 C CA . LYS A 1 225 ? -4.119 -6.625 18.428 1.00 93.94 225 LYS A CA 1
ATOM 1853 C C . LYS A 1 225 ? -2.928 -5.693 18.167 1.00 93.94 225 LYS A C 1
ATOM 1855 O O . LYS A 1 225 ? -2.131 -5.457 19.071 1.00 93.94 225 LYS A O 1
ATOM 1860 N N . CYS A 1 226 ? -2.859 -5.094 16.974 1.00 92.94 226 CYS A N 1
ATOM 1861 C CA . CYS A 1 226 ? -1.810 -4.132 16.614 1.00 92.94 226 CYS A CA 1
ATOM 1862 C C . CYS A 1 226 ? -1.807 -2.877 17.496 1.00 92.94 226 CYS A C 1
ATOM 1864 O O . CYS A 1 226 ? -0.746 -2.305 17.730 1.00 92.94 226 CYS A O 1
ATOM 1866 N N . VAL A 1 227 ? -2.976 -2.440 17.970 1.00 93.38 227 VAL A N 1
ATOM 1867 C CA . VAL A 1 227 ? -3.098 -1.265 18.841 1.00 93.38 227 VAL A CA 1
ATOM 1868 C C . VAL A 1 227 ? -2.717 -1.599 20.280 1.00 93.38 227 VAL A C 1
ATOM 1870 O O . VAL A 1 227 ? -1.927 -0.877 20.878 1.00 93.38 227 VAL A O 1
ATOM 1873 N N . VAL A 1 228 ? -3.254 -2.685 20.838 1.00 92.56 228 VAL A N 1
ATOM 1874 C CA . VAL A 1 228 ? -3.169 -2.964 22.282 1.00 92.56 228 VAL A CA 1
ATOM 1875 C C . VAL A 1 228 ? -1.830 -3.591 22.689 1.00 92.56 228 VAL A C 1
ATOM 1877 O O . VAL A 1 228 ? -1.379 -3.410 23.822 1.00 92.56 228 VAL A O 1
ATOM 1880 N N . GLU A 1 229 ? -1.173 -4.338 21.799 1.00 90.25 229 GLU A N 1
ATOM 1881 C CA . GLU A 1 229 ? 0.062 -5.041 22.147 1.00 90.25 229 GLU A CA 1
ATOM 1882 C C . GLU A 1 229 ? 1.284 -4.118 22.204 1.00 90.25 229 GLU A C 1
ATOM 1884 O O . GLU A 1 229 ? 1.639 -3.424 21.251 1.00 90.25 229 GLU A O 1
ATOM 1889 N N . THR A 1 230 ? 2.018 -4.206 23.314 1.00 82.56 230 THR A N 1
ATOM 1890 C CA . THR A 1 230 ? 3.152 -3.323 23.614 1.00 82.56 230 THR A CA 1
ATOM 1891 C C . THR A 1 230 ? 4.328 -3.456 22.652 1.00 82.56 230 THR A C 1
ATOM 1893 O O . THR A 1 230 ? 5.100 -2.510 22.499 1.00 82.56 230 THR A O 1
ATOM 1896 N N . ARG A 1 231 ? 4.473 -4.593 21.962 1.00 82.81 231 ARG A N 1
ATOM 1897 C CA . ARG A 1 231 ? 5.533 -4.793 20.958 1.00 82.81 231 ARG A CA 1
ATOM 1898 C C . ARG A 1 231 ? 5.436 -3.817 19.784 1.00 82.81 231 ARG A C 1
ATOM 1900 O O . ARG A 1 231 ? 6.451 -3.521 19.165 1.00 82.81 231 ARG A O 1
ATOM 1907 N N . PHE A 1 232 ? 4.249 -3.274 19.512 1.00 81.94 232 PHE A N 1
ATOM 1908 C CA . PHE A 1 232 ? 4.052 -2.285 18.454 1.00 81.94 232 PHE A CA 1
ATOM 1909 C C . PHE A 1 232 ? 4.262 -0.840 18.932 1.00 81.94 232 PHE A C 1
ATOM 1911 O O . PHE A 1 232 ? 4.304 0.063 18.095 1.00 81.94 232 PHE A O 1
ATOM 1918 N N . ASN A 1 233 ? 4.490 -0.609 20.236 1.00 75.88 233 ASN A N 1
ATOM 1919 C CA . ASN A 1 233 ? 4.661 0.726 20.832 1.00 75.88 233 ASN A CA 1
ATOM 1920 C C . ASN A 1 233 ? 5.805 1.541 20.223 1.00 75.88 233 ASN A C 1
ATOM 1922 O O . ASN A 1 233 ? 5.744 2.767 20.191 1.00 75.88 233 ASN A O 1
ATOM 1926 N N . GLN A 1 234 ? 6.867 0.877 19.770 1.00 66.31 234 GLN A N 1
ATOM 1927 C CA . GLN A 1 234 ? 8.047 1.543 19.211 1.00 66.31 234 GLN A CA 1
ATOM 1928 C C . GLN A 1 234 ? 7.906 1.861 17.717 1.00 66.31 234 GLN A C 1
ATOM 1930 O O . GLN A 1 234 ? 8.785 2.485 17.132 1.00 66.31 234 GLN A O 1
ATOM 1935 N N . SER A 1 235 ? 6.803 1.440 17.098 1.00 65.12 235 SER A N 1
ATOM 1936 C CA . SER A 1 235 ? 6.561 1.584 15.668 1.00 65.12 235 SER A CA 1
ATOM 1937 C C . SER A 1 235 ? 5.338 2.461 15.402 1.00 65.12 235 SER A C 1
ATOM 1939 O O . SER A 1 235 ? 4.399 2.526 16.201 1.00 65.12 235 SER A O 1
ATOM 1941 N N . ASN A 1 236 ? 5.303 3.099 14.232 1.00 82.38 236 ASN A N 1
ATOM 1942 C CA . ASN A 1 236 ? 4.124 3.833 13.759 1.00 82.38 236 ASN A CA 1
ATOM 1943 C C . ASN A 1 236 ? 2.935 2.903 13.419 1.00 82.38 236 ASN A C 1
ATOM 1945 O O . ASN A 1 236 ? 1.861 3.379 13.069 1.00 82.38 236 ASN A O 1
ATOM 1949 N N . VAL A 1 237 ? 3.085 1.582 13.597 1.00 89.62 237 VAL A N 1
ATOM 1950 C CA . VAL A 1 237 ? 2.042 0.562 13.385 1.00 89.62 237 VAL A CA 1
ATOM 1951 C C . VAL A 1 237 ? 0.762 0.877 14.156 1.00 89.62 237 VAL A C 1
ATOM 1953 O O . VAL A 1 237 ? -0.314 0.807 13.572 1.00 89.62 237 VAL A O 1
ATOM 1956 N N . GLN A 1 238 ? 0.856 1.249 15.439 1.00 91.62 238 GLN A N 1
ATOM 1957 C CA . GLN A 1 238 ? -0.333 1.546 16.251 1.00 91.62 238 GLN A CA 1
ATOM 1958 C C . GLN A 1 238 ? -1.148 2.707 15.681 1.00 91.62 238 GLN A C 1
ATOM 1960 O O . GLN A 1 238 ? -2.373 2.646 15.665 1.00 91.62 238 GLN A O 1
ATOM 1965 N N . GLN A 1 239 ? -0.466 3.748 15.198 1.00 92.12 239 GLN A N 1
ATOM 1966 C CA . GLN A 1 239 ? -1.121 4.905 14.600 1.00 92.12 239 GLN A CA 1
ATOM 1967 C C . GLN A 1 239 ? -1.878 4.488 13.340 1.00 92.12 239 GLN A C 1
ATOM 1969 O O . GLN A 1 239 ? -3.070 4.754 13.229 1.00 92.12 239 GLN A O 1
ATOM 1974 N N . ILE A 1 240 ? -1.217 3.775 12.428 1.00 93.31 240 ILE A N 1
ATOM 1975 C CA . ILE A 1 240 ? -1.843 3.340 11.175 1.00 93.31 240 ILE A CA 1
ATOM 1976 C C . ILE A 1 240 ? -3.008 2.388 11.455 1.00 93.31 240 ILE A C 1
ATOM 1978 O O . ILE A 1 240 ? -4.068 2.507 10.845 1.00 93.31 240 ILE A O 1
ATOM 1982 N N . ALA A 1 241 ? -2.845 1.464 12.406 1.00 95.69 241 ALA A N 1
ATOM 1983 C CA . ALA A 1 241 ? -3.912 0.558 12.811 1.00 95.69 241 ALA A CA 1
ATOM 1984 C C . ALA A 1 241 ? -5.123 1.324 13.368 1.00 95.69 241 ALA A C 1
ATOM 1986 O O . ALA A 1 241 ? -6.250 1.014 12.989 1.00 95.69 241 ALA A O 1
ATOM 1987 N N . LEU A 1 242 ? -4.911 2.354 14.198 1.00 95.81 242 LEU A N 1
ATOM 1988 C CA . LEU A 1 242 ? -5.983 3.228 14.686 1.00 95.81 242 LEU A CA 1
ATOM 1989 C C . LEU A 1 242 ? -6.670 3.998 13.554 1.00 95.81 242 LEU A C 1
ATOM 1991 O O . LEU A 1 242 ? -7.893 4.075 13.537 1.00 95.81 242 LEU A O 1
ATOM 1995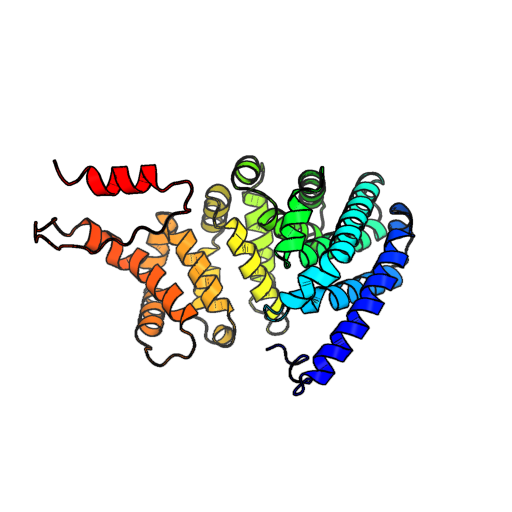 N N . GLU A 1 243 ? -5.918 4.530 12.592 1.00 95.44 243 GLU A N 1
ATOM 1996 C CA . GLU A 1 243 ? -6.477 5.243 11.437 1.00 95.44 243 GLU A CA 1
ATOM 1997 C C . GLU A 1 243 ? -7.313 4.316 10.539 1.00 95.44 243 GLU A C 1
ATOM 1999 O O . GLU A 1 243 ? -8.393 4.698 10.080 1.00 95.44 243 GLU A O 1
ATOM 2004 N N . ILE A 1 244 ? -6.859 3.076 10.328 1.00 96.88 244 ILE A N 1
ATOM 2005 C CA . ILE A 1 244 ? -7.638 2.053 9.621 1.00 96.88 244 ILE A CA 1
ATOM 2006 C C . ILE A 1 244 ? -8.897 1.711 10.424 1.00 96.88 244 ILE A C 1
ATOM 2008 O O . ILE A 1 244 ? -9.991 1.721 9.863 1.00 96.88 244 ILE A O 1
ATOM 2012 N N . LEU A 1 245 ? -8.780 1.449 11.730 1.00 97.38 245 LEU A N 1
ATOM 2013 C CA . LEU A 1 245 ? -9.926 1.153 12.598 1.00 97.38 245 LEU A CA 1
ATOM 2014 C C . LEU A 1 245 ? -10.942 2.298 12.622 1.00 97.38 245 LEU A C 1
ATOM 2016 O O . LEU A 1 245 ? -12.142 2.038 12.574 1.00 97.38 245 LEU A O 1
ATOM 2020 N N . LEU A 1 246 ? -10.485 3.552 12.620 1.00 96.31 246 LEU A N 1
ATOM 2021 C CA . LEU A 1 246 ? -11.336 4.730 12.476 1.00 96.31 246 LEU A CA 1
ATOM 2022 C C . LEU A 1 246 ? -12.112 4.687 11.162 1.00 96.31 246 LEU A C 1
ATOM 2024 O O . LEU A 1 246 ? -13.336 4.804 11.180 1.00 96.31 246 LEU A O 1
ATOM 2028 N N . ALA A 1 247 ? -11.448 4.436 10.037 1.00 95.31 247 ALA A N 1
ATOM 2029 C CA . ALA A 1 247 ? -12.129 4.326 8.751 1.00 95.31 247 ALA A CA 1
ATOM 2030 C C . ALA A 1 247 ? -13.117 3.137 8.692 1.00 95.31 247 ALA A C 1
ATOM 2032 O O . ALA A 1 247 ? -14.197 3.261 8.106 1.00 95.31 247 ALA A O 1
ATOM 2033 N N . LEU A 1 248 ? -12.802 2.010 9.343 1.00 96.12 248 LEU A N 1
ATOM 2034 C CA . LEU A 1 248 ? -13.703 0.856 9.463 1.00 96.12 248 LEU A CA 1
ATOM 2035 C C . LEU A 1 248 ? -14.893 1.129 10.400 1.00 96.12 248 LEU A C 1
ATOM 2037 O O . LEU A 1 248 ? -15.984 0.621 10.154 1.00 96.12 248 LEU A O 1
ATOM 2041 N N . SER A 1 249 ? -14.724 1.954 11.438 1.00 95.25 249 SER A N 1
ATOM 2042 C CA . SER A 1 249 ? -15.750 2.239 12.459 1.00 95.25 249 SER A CA 1
ATOM 2043 C C . SER A 1 249 ? -16.991 2.971 11.929 1.00 95.25 249 SER A C 1
ATOM 2045 O O . SER A 1 249 ? -18.016 3.040 12.609 1.00 95.25 249 SER A O 1
ATOM 2047 N N . PHE A 1 250 ? -16.943 3.485 10.698 1.00 92.19 250 PHE A N 1
ATOM 2048 C CA . PHE A 1 250 ? -18.125 4.001 10.007 1.00 92.19 250 PHE A CA 1
ATOM 2049 C C . PHE A 1 250 ? -19.089 2.889 9.565 1.00 92.19 250 PHE A C 1
ATOM 2051 O O . PHE A 1 250 ? -20.263 3.161 9.321 1.00 92.19 250 PHE A O 1
ATOM 2058 N N . HIS A 1 251 ? -18.634 1.634 9.517 1.00 94.00 251 HIS A N 1
ATOM 2059 C CA . HIS A 1 251 ? -19.500 0.474 9.338 1.00 94.00 251 HIS A CA 1
ATOM 2060 C C . HIS A 1 251 ? -20.137 0.066 10.674 1.00 94.00 251 HIS A C 1
ATOM 2062 O O . HIS A 1 251 ? -19.440 -0.100 11.677 1.00 94.00 251 HIS A O 1
ATOM 2068 N N . LYS A 1 252 ? -21.460 -0.148 10.691 1.00 91.31 252 LYS A N 1
ATOM 2069 C CA . LYS A 1 252 ? -22.227 -0.414 11.925 1.00 91.31 252 LYS A CA 1
ATOM 2070 C C . LYS A 1 252 ? -21.707 -1.627 12.699 1.00 91.31 252 LYS A C 1
ATOM 2072 O O . LYS A 1 252 ? -21.504 -1.530 13.907 1.00 91.31 252 LYS A O 1
ATOM 2077 N N . ASP A 1 253 ? -21.429 -2.725 12.001 1.00 92.69 253 ASP A N 1
ATOM 2078 C CA . ASP A 1 253 ? -20.961 -3.958 12.646 1.00 92.69 253 ASP A CA 1
ATOM 2079 C C . ASP A 1 253 ? -19.571 -3.779 13.263 1.00 92.69 253 ASP A C 1
ATOM 2081 O O . ASP A 1 253 ? -19.348 -4.161 14.409 1.00 92.69 253 ASP A O 1
ATOM 2085 N N . ALA A 1 254 ? -18.657 -3.110 12.551 1.00 95.38 254 ALA A N 1
ATOM 2086 C CA . ALA A 1 254 ? -17.329 -2.804 13.070 1.00 95.38 254 ALA A CA 1
ATOM 2087 C C . ALA A 1 254 ? -17.410 -1.895 14.299 1.00 95.38 254 ALA A C 1
ATOM 2089 O O . ALA A 1 254 ? -16.778 -2.169 15.314 1.00 95.38 254 ALA A O 1
ATOM 2090 N N . CYS A 1 255 ? -18.243 -0.855 14.233 1.00 95.00 255 CYS A N 1
ATOM 2091 C CA . CYS A 1 255 ? -18.507 0.047 15.347 1.00 95.00 255 CYS A CA 1
ATOM 2092 C C . CYS A 1 255 ? -19.000 -0.713 16.589 1.00 95.00 255 CYS A C 1
ATOM 2094 O O . CYS A 1 255 ? -18.474 -0.517 17.684 1.00 95.00 255 CYS A O 1
ATOM 2096 N N . SER A 1 256 ? -19.965 -1.623 16.420 1.00 93.25 256 SER A N 1
ATOM 2097 C CA . SER A 1 256 ? -20.491 -2.442 17.518 1.00 93.25 256 SER A CA 1
ATOM 2098 C C . SER A 1 256 ? -19.422 -3.350 18.125 1.00 93.25 256 SER A C 1
ATOM 2100 O O . SER A 1 256 ? -19.300 -3.412 19.346 1.00 93.25 256 SER A O 1
ATOM 2102 N N . VAL A 1 257 ? -18.633 -4.034 17.290 1.00 95.19 257 VAL A N 1
ATOM 2103 C CA . VAL A 1 257 ? -17.565 -4.937 17.748 1.00 95.19 257 VAL A CA 1
ATOM 2104 C C . VAL A 1 257 ? -16.489 -4.175 18.524 1.00 95.19 257 VAL A C 1
ATOM 2106 O O . VAL A 1 257 ? -16.052 -4.638 19.575 1.00 95.19 257 VAL A O 1
ATOM 2109 N N . LEU A 1 258 ? -16.085 -2.991 18.050 1.00 96.56 258 LEU A N 1
ATOM 2110 C CA . LEU A 1 258 ? -15.072 -2.173 18.724 1.00 96.56 258 LEU A CA 1
ATOM 2111 C C . LEU A 1 258 ? -15.564 -1.649 20.080 1.00 96.56 258 LEU A C 1
ATOM 2113 O O . LEU A 1 258 ? -14.820 -1.727 21.053 1.00 96.56 258 LEU A O 1
ATOM 2117 N N . LYS A 1 259 ? -16.824 -1.196 20.173 1.00 95.00 259 LYS A N 1
ATOM 2118 C CA . LYS A 1 259 ? -17.432 -0.736 21.438 1.00 95.00 259 LYS A CA 1
ATOM 2119 C C . LYS A 1 259 ? -17.486 -1.819 22.508 1.00 95.00 259 LYS A C 1
ATOM 2121 O O . LYS A 1 259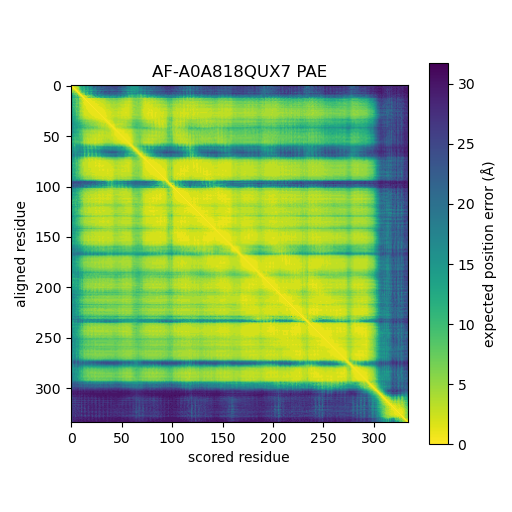 ? -17.335 -1.518 23.682 1.00 95.00 259 LYS A O 1
ATOM 2126 N N . GLN A 1 260 ? -17.726 -3.065 22.108 1.00 95.19 260 GLN A N 1
ATOM 2127 C CA . GLN A 1 260 ? -17.829 -4.194 23.034 1.00 95.19 260 GLN A CA 1
ATOM 2128 C C . GLN A 1 260 ? -16.463 -4.662 23.559 1.00 95.19 260 GLN A C 1
ATOM 2130 O O . GLN A 1 260 ? -16.402 -5.452 24.501 1.00 95.19 260 GLN A O 1
ATOM 2135 N N . ASN A 1 261 ? -15.358 -4.195 22.971 1.00 96.12 261 ASN A N 1
ATOM 2136 C CA . ASN A 1 261 ? -14.015 -4.546 23.409 1.00 96.12 261 ASN A CA 1
ATOM 2137 C C . ASN A 1 261 ? -13.501 -3.547 24.457 1.00 96.12 261 ASN A C 1
ATOM 2139 O O . ASN A 1 261 ? -12.775 -2.606 24.141 1.00 96.12 261 ASN A O 1
ATOM 2143 N N . GLU A 1 262 ? -13.854 -3.775 25.723 1.00 95.44 262 GLU A N 1
ATOM 2144 C CA . GLU A 1 262 ? -13.481 -2.883 26.833 1.00 95.44 262 GLU A CA 1
ATOM 2145 C C . GLU A 1 262 ? -11.968 -2.684 26.977 1.00 95.44 262 GLU A C 1
ATOM 2147 O O . GLU A 1 262 ? -11.519 -1.576 27.258 1.00 95.44 262 GLU A O 1
ATOM 2152 N N . ASN A 1 263 ? -11.161 -3.724 26.740 1.00 95.94 263 ASN A N 1
ATOM 2153 C CA . ASN A 1 263 ? -9.701 -3.613 26.816 1.00 95.94 263 ASN A CA 1
ATOM 2154 C C . ASN A 1 263 ? -9.163 -2.621 25.773 1.00 95.94 263 ASN A C 1
ATOM 2156 O O . ASN A 1 263 ? -8.367 -1.738 26.088 1.00 95.94 263 ASN A O 1
ATOM 2160 N N . PHE A 1 264 ? -9.647 -2.735 24.536 1.00 96.94 264 PHE A N 1
ATOM 2161 C CA . PHE A 1 264 ? -9.316 -1.806 23.463 1.00 96.94 264 PHE A CA 1
ATOM 2162 C C . PHE A 1 264 ? -9.772 -0.376 23.780 1.00 96.94 264 PHE A C 1
ATOM 2164 O O . PHE A 1 264 ? -8.974 0.555 23.682 1.00 96.94 264 PHE A O 1
ATOM 2171 N N . MET A 1 265 ? -11.021 -0.206 24.225 1.00 97.00 265 MET A N 1
ATOM 2172 C CA . MET A 1 265 ? -11.570 1.106 24.579 1.00 97.00 265 MET A CA 1
ATOM 2173 C C . MET A 1 265 ? -10.765 1.778 25.695 1.00 97.00 265 MET A C 1
ATOM 2175 O O . MET A 1 265 ? -10.393 2.945 25.569 1.00 97.00 265 MET A O 1
ATOM 2179 N N . ASN A 1 266 ? -10.421 1.042 26.757 1.00 95.75 266 ASN A N 1
ATOM 2180 C CA . ASN A 1 266 ? -9.586 1.572 27.834 1.00 95.75 266 ASN A CA 1
ATOM 2181 C C . ASN A 1 266 ? -8.187 1.951 27.345 1.00 95.75 266 ASN A C 1
ATOM 2183 O O . ASN A 1 266 ? -7.672 2.998 27.733 1.00 95.75 266 ASN A O 1
ATOM 2187 N N . HIS A 1 267 ? -7.585 1.141 26.470 1.00 94.81 267 HIS A N 1
ATOM 2188 C CA . HIS A 1 267 ? -6.295 1.469 25.873 1.00 94.81 267 HIS A CA 1
ATOM 2189 C C . HIS A 1 267 ? -6.359 2.789 25.092 1.00 94.81 267 HIS A C 1
ATOM 2191 O O . HIS A 1 267 ? -5.509 3.654 25.285 1.00 94.81 267 HIS A O 1
ATOM 2197 N N . CYS A 1 268 ? -7.395 2.994 24.272 1.00 94.12 268 CYS A N 1
ATOM 2198 C CA . CYS A 1 268 ? -7.599 4.260 23.571 1.00 94.12 268 CYS A CA 1
ATOM 2199 C C . CYS A 1 268 ? -7.755 5.442 24.539 1.00 94.12 268 CYS A C 1
ATOM 2201 O O . CYS A 1 268 ? -7.142 6.479 24.305 1.00 94.12 268 CYS A O 1
ATOM 2203 N N . ARG A 1 269 ? -8.515 5.305 25.638 1.00 94.69 269 ARG A N 1
ATOM 2204 C CA . ARG A 1 269 ? -8.667 6.381 26.642 1.00 94.69 269 ARG A CA 1
ATOM 2205 C C . ARG A 1 269 ? -7.323 6.756 27.270 1.00 94.69 269 ARG A C 1
ATOM 2207 O O . ARG A 1 269 ? -6.989 7.935 27.319 1.00 94.69 269 ARG A O 1
ATOM 2214 N N . ILE A 1 270 ? -6.509 5.760 27.628 1.00 92.56 270 ILE A N 1
ATOM 2215 C CA . ILE A 1 270 ? -5.149 5.969 28.154 1.00 92.56 270 ILE A CA 1
ATOM 2216 C C . ILE A 1 270 ? -4.262 6.705 27.137 1.00 92.56 270 ILE A C 1
ATOM 2218 O O . ILE A 1 270 ? -3.504 7.596 27.520 1.00 92.56 270 ILE A O 1
ATOM 2222 N N . LEU A 1 271 ? -4.349 6.359 25.844 1.00 90.75 271 LEU A N 1
ATOM 2223 C CA . LEU A 1 271 ? -3.600 7.053 24.788 1.00 90.75 271 LEU A CA 1
ATOM 2224 C C . LEU A 1 271 ? -3.991 8.533 24.674 1.00 90.75 271 LEU A C 1
ATOM 2226 O O . LEU A 1 271 ? -3.118 9.364 24.439 1.00 90.75 271 LEU A O 1
ATOM 2230 N N . VAL A 1 272 ? -5.274 8.856 24.857 1.00 90.50 272 VAL A N 1
ATOM 2231 C CA . VAL A 1 272 ? -5.788 10.235 24.810 1.00 90.50 272 VAL A CA 1
ATOM 2232 C C . VAL A 1 272 ? -5.425 11.042 26.057 1.00 90.50 272 VAL A C 1
ATOM 2234 O O . VAL A 1 272 ? -5.061 12.209 25.956 1.00 90.50 272 VAL A O 1
ATOM 2237 N N . GLU A 1 273 ? -5.486 10.435 27.241 1.00 88.88 273 GLU A N 1
ATOM 2238 C CA . GLU A 1 273 ? -5.182 11.109 28.512 1.00 88.88 273 GLU A CA 1
ATOM 2239 C C . GLU A 1 273 ? -3.685 11.407 28.697 1.00 88.88 273 GLU A C 1
ATOM 2241 O O . GLU A 1 273 ? -3.308 12.270 29.498 1.00 88.88 273 GLU A O 1
ATOM 2246 N N . ASN A 1 274 ? -2.814 10.730 27.943 1.00 81.75 274 ASN A N 1
ATOM 2247 C CA . ASN A 1 274 ? -1.368 10.908 28.010 1.00 81.75 274 ASN A CA 1
ATOM 2248 C C . ASN A 1 274 ? -0.898 12.190 27.291 1.00 81.75 274 ASN A C 1
ATOM 2250 O O . ASN A 1 274 ? -0.240 12.160 26.251 1.00 81.75 274 ASN A O 1
ATOM 2254 N N . THR A 1 275 ? -1.203 13.332 27.907 1.00 62.19 275 THR A N 1
ATOM 2255 C CA . THR A 1 275 ? -0.900 14.698 27.437 1.00 62.19 275 THR A CA 1
ATOM 2256 C C . THR A 1 275 ? 0.593 15.034 27.331 1.00 62.19 275 THR A C 1
ATOM 2258 O O . THR A 1 275 ? 0.951 16.032 26.713 1.00 62.19 275 THR A O 1
ATOM 2261 N N . ASN A 1 276 ? 1.478 14.194 27.880 1.00 62.19 276 ASN A N 1
ATOM 2262 C CA . ASN A 1 276 ? 2.935 14.360 27.809 1.00 62.19 276 ASN A CA 1
ATOM 2263 C C . ASN A 1 276 ? 3.586 13.540 26.680 1.00 62.19 276 ASN A C 1
ATOM 2265 O O . ASN A 1 276 ? 4.814 13.435 26.620 1.00 62.19 276 ASN A O 1
ATOM 2269 N N . SER A 1 277 ? 2.798 12.897 25.811 1.00 60.94 277 SER A N 1
ATOM 2270 C CA . SER A 1 277 ? 3.356 11.984 24.818 1.00 60.94 277 SER A CA 1
ATOM 2271 C C . SER A 1 277 ? 4.016 12.730 23.650 1.00 60.94 277 SER A C 1
ATOM 2273 O O . SER A 1 277 ? 3.440 13.612 23.023 1.00 60.94 277 SER A O 1
ATOM 2275 N N . VAL A 1 278 ? 5.225 12.296 23.282 1.00 64.25 278 VAL A N 1
ATOM 2276 C CA . VAL A 1 278 ? 5.940 12.707 22.055 1.00 64.25 278 VAL A CA 1
ATOM 2277 C C . VAL A 1 278 ? 5.183 12.264 20.778 1.00 64.25 278 VAL A C 1
ATOM 2279 O O . VAL A 1 278 ? 5.593 12.575 19.664 1.00 64.25 278 VAL A O 1
ATOM 2282 N N . ARG A 1 279 ? 4.061 11.537 20.909 1.00 76.50 279 ARG A N 1
ATOM 2283 C CA . ARG A 1 279 ? 3.324 10.874 19.821 1.00 76.50 279 ARG A CA 1
ATOM 2284 C C . ARG A 1 279 ? 1.959 11.524 19.568 1.00 76.50 279 ARG A C 1
ATOM 2286 O O . ARG A 1 279 ? 0.934 10.847 19.593 1.00 76.50 279 ARG A O 1
ATOM 2293 N N . PHE A 1 280 ? 1.958 12.824 19.275 1.00 82.50 280 PHE A N 1
ATOM 2294 C CA . PHE A 1 280 ? 0.740 13.594 18.985 1.00 82.50 280 PHE A CA 1
ATOM 2295 C C . PHE A 1 280 ? -0.153 12.946 17.910 1.00 82.50 280 PHE A C 1
ATOM 2297 O O . PHE A 1 280 ? -1.370 12.890 18.063 1.00 82.50 280 PHE A O 1
ATOM 2304 N N . ASP A 1 281 ? 0.433 12.389 16.847 1.00 85.38 281 ASP A N 1
ATOM 2305 C CA . ASP A 1 281 ? -0.343 11.746 15.779 1.00 85.38 281 ASP A CA 1
ATOM 2306 C C . ASP A 1 281 ? -1.078 10.480 16.232 1.00 85.38 281 ASP A C 1
ATOM 2308 O O . ASP A 1 281 ? -2.219 10.248 15.828 1.00 85.38 281 ASP A O 1
ATOM 2312 N N . LEU A 1 282 ? -0.461 9.688 17.113 1.00 89.50 282 LEU A N 1
ATOM 2313 C CA . LEU A 1 282 ? -1.105 8.521 17.713 1.00 89.50 282 LEU A CA 1
ATOM 2314 C C . LEU A 1 282 ? -2.290 8.947 18.583 1.00 89.50 282 LEU A C 1
ATOM 2316 O O . LEU A 1 282 ? -3.370 8.365 18.479 1.00 89.50 282 LEU A O 1
ATOM 2320 N N . GLN A 1 283 ? -2.079 9.965 19.421 1.00 90.88 283 GLN A N 1
ATOM 2321 C CA . GLN A 1 283 ? -3.119 10.530 20.273 1.00 90.88 283 GLN A CA 1
ATOM 2322 C C . GLN A 1 283 ? -4.299 11.016 19.427 1.00 90.88 283 GLN A C 1
ATOM 2324 O O . GLN A 1 283 ? -5.434 10.623 19.675 1.00 90.88 283 GLN A O 1
ATOM 2329 N N . ARG A 1 284 ? -4.033 11.790 18.370 1.00 90.81 284 ARG A N 1
ATOM 2330 C CA . ARG A 1 284 ? -5.055 12.295 17.446 1.00 90.81 284 ARG A CA 1
ATOM 2331 C C . ARG A 1 284 ? -5.857 11.170 16.785 1.00 90.81 284 ARG A C 1
ATOM 2333 O O . ARG A 1 284 ? -7.079 11.274 16.675 1.00 90.81 284 ARG A O 1
ATOM 2340 N N . ALA A 1 285 ? -5.198 10.093 16.353 1.00 92.88 285 ALA A N 1
ATOM 2341 C CA . ALA A 1 285 ? -5.883 8.933 15.781 1.00 92.88 285 ALA A CA 1
ATOM 2342 C C . ALA A 1 285 ? -6.794 8.239 16.815 1.00 92.88 285 ALA A C 1
ATOM 2344 O O . ALA A 1 285 ? -7.934 7.891 16.498 1.00 92.88 285 ALA A O 1
ATOM 2345 N N . ALA A 1 286 ? -6.326 8.091 18.061 1.00 94.25 286 ALA A N 1
ATOM 2346 C CA . ALA A 1 286 ? -7.117 7.537 19.161 1.00 94.25 286 ALA A CA 1
ATOM 2347 C C . ALA A 1 286 ? -8.309 8.437 19.535 1.00 94.25 286 ALA A C 1
ATOM 2349 O O . ALA A 1 286 ? -9.416 7.935 19.723 1.00 94.25 286 ALA A O 1
ATOM 2350 N N . GLU A 1 287 ? -8.114 9.758 19.588 1.00 93.44 287 GLU A N 1
ATOM 2351 C CA . GLU A 1 287 ? -9.169 10.745 19.846 1.00 93.44 287 GLU A CA 1
ATOM 2352 C C . GLU A 1 287 ? -10.272 10.687 18.793 1.00 93.44 287 GLU A C 1
ATOM 2354 O O . GLU A 1 287 ? -11.451 10.611 19.145 1.00 93.44 287 GLU A O 1
ATOM 2359 N N . GLY A 1 288 ? -9.903 10.677 17.508 1.00 94.62 288 GLY A N 1
ATOM 2360 C CA . GLY A 1 288 ? -10.864 10.576 16.411 1.00 94.62 288 GLY A CA 1
ATOM 2361 C C . GLY A 1 288 ? -11.704 9.301 16.501 1.00 94.62 288 GLY A C 1
ATOM 2362 O O . GLY A 1 288 ? -12.924 9.340 16.323 1.00 94.62 288 GLY A O 1
ATOM 2363 N N . LEU A 1 289 ? -11.070 8.177 16.847 1.00 95.69 289 LEU A N 1
ATOM 2364 C CA . LEU A 1 289 ? -11.768 6.910 17.031 1.00 95.69 289 LEU A CA 1
ATOM 2365 C C . LEU A 1 289 ? -12.691 6.921 18.254 1.00 95.69 289 LEU A C 1
ATOM 2367 O O . LEU A 1 289 ? -13.857 6.555 18.128 1.00 95.69 289 LEU A O 1
ATOM 2371 N N . LEU A 1 290 ? -12.224 7.379 19.417 1.00 94.88 290 LEU A N 1
ATOM 2372 C CA . LEU A 1 290 ? -13.070 7.483 20.611 1.00 94.88 290 LEU A CA 1
ATOM 2373 C C . LEU A 1 290 ? -14.250 8.426 20.399 1.00 94.88 290 LEU A C 1
ATOM 2375 O O . LEU A 1 290 ? -15.356 8.130 20.845 1.00 94.88 290 LEU A O 1
ATOM 2379 N N . TRP A 1 291 ? -14.047 9.534 19.687 1.00 94.12 291 TRP A N 1
ATOM 2380 C CA . TRP A 1 291 ? -15.135 10.438 19.339 1.00 94.12 291 TRP A CA 1
ATOM 2381 C C . TRP A 1 291 ? -16.226 9.709 18.546 1.00 94.12 291 TRP A C 1
ATOM 2383 O O . TRP A 1 291 ? -17.403 9.792 18.902 1.00 94.12 291 TRP A O 1
ATOM 2393 N N . LYS A 1 292 ? -15.835 8.922 17.535 1.00 94.31 292 LYS A N 1
ATOM 2394 C CA . LYS A 1 292 ? -16.762 8.124 16.724 1.00 94.31 292 LYS A CA 1
ATOM 2395 C C . LYS A 1 292 ? -17.459 7.026 17.536 1.00 94.31 292 LYS A C 1
ATOM 2397 O O . LYS A 1 292 ? -18.642 6.761 17.333 1.00 94.31 292 LYS A O 1
ATOM 2402 N N . LEU A 1 293 ? -16.752 6.378 18.459 1.00 93.62 293 LEU A N 1
ATOM 2403 C CA . LEU A 1 293 ? -17.307 5.266 19.230 1.00 93.62 293 LEU A CA 1
ATOM 2404 C C . LEU A 1 293 ? -18.185 5.739 20.405 1.00 93.62 293 LEU A C 1
ATOM 2406 O O . LEU A 1 293 ? -19.274 5.210 20.601 1.00 93.62 293 LEU A O 1
ATOM 2410 N N . GLU A 1 294 ? -17.787 6.743 21.175 1.00 89.44 294 GLU A N 1
ATOM 2411 C CA . GLU A 1 294 ? -18.508 7.124 22.403 1.00 89.44 294 GLU A CA 1
ATOM 2412 C C . GLU A 1 294 ? -19.392 8.358 22.214 1.00 89.44 294 GLU A C 1
ATOM 2414 O O . GLU A 1 294 ? -20.533 8.386 22.668 1.00 89.44 294 GLU A O 1
ATOM 2419 N N . ARG A 1 295 ? -18.885 9.377 21.515 1.00 79.50 295 ARG A N 1
ATOM 2420 C CA . ARG A 1 295 ? -19.403 10.750 21.625 1.00 79.50 295 ARG A CA 1
ATOM 2421 C C . ARG A 1 295 ? -20.320 11.167 20.482 1.00 79.50 295 ARG A C 1
ATOM 2423 O O . ARG A 1 295 ? -21.079 12.119 20.638 1.00 79.50 295 ARG A O 1
ATOM 2430 N N . GLU A 1 296 ? -20.288 10.466 19.350 1.00 78.06 296 GLU A N 1
ATOM 2431 C CA . GLU A 1 296 ? -21.122 10.791 18.185 1.00 78.06 296 GLU A CA 1
ATOM 2432 C C . GLU A 1 296 ? -22.620 10.764 18.535 1.00 78.06 296 GLU A C 1
ATOM 2434 O O . GLU A 1 296 ? -23.353 11.705 18.237 1.00 78.06 296 GLU A O 1
ATOM 2439 N N . ASN A 1 297 ? -23.068 9.732 19.256 1.00 69.50 297 ASN A N 1
ATOM 2440 C CA . ASN A 1 297 ? -24.468 9.608 19.666 1.00 69.50 297 ASN A CA 1
ATOM 2441 C C . ASN A 1 297 ? -24.875 10.681 20.687 1.00 69.50 297 ASN A C 1
ATOM 2443 O O . ASN A 1 297 ? -26.001 11.164 20.643 1.00 69.50 297 ASN A O 1
ATOM 2447 N N . GLU A 1 298 ? -23.969 11.081 21.582 1.00 67.69 298 GLU A N 1
ATOM 2448 C CA . GLU A 1 298 ? -24.215 12.149 22.559 1.00 67.69 298 GLU A CA 1
ATOM 2449 C C . GLU A 1 298 ? -24.290 13.527 21.889 1.00 67.69 298 GLU A C 1
ATOM 2451 O O . GLU A 1 298 ? -25.098 14.364 22.285 1.00 67.69 298 GLU A O 1
ATOM 2456 N N . ALA A 1 299 ? -23.485 13.762 20.849 1.00 62.28 299 ALA A N 1
ATOM 2457 C CA . ALA A 1 299 ? -23.533 14.985 20.052 1.00 62.28 299 ALA A CA 1
ATOM 2458 C C . ALA A 1 299 ? -24.832 15.094 19.238 1.00 62.28 299 ALA A C 1
ATOM 2460 O O . ALA A 1 299 ? -25.396 16.181 19.150 1.00 62.28 299 ALA A O 1
ATOM 2461 N N . ILE A 1 300 ? -25.329 13.975 18.697 1.00 64.12 300 ILE A N 1
ATOM 2462 C CA . ILE A 1 300 ? -26.607 13.913 17.968 1.00 64.12 300 ILE A CA 1
ATOM 2463 C C . ILE A 1 300 ? -27.805 14.030 18.926 1.00 64.12 300 ILE A C 1
ATOM 2465 O O . ILE A 1 300 ? -28.820 14.627 18.575 1.00 64.12 300 ILE A O 1
ATOM 2469 N N . ALA A 1 301 ? -27.702 13.464 20.133 1.00 60.03 301 ALA A N 1
ATOM 2470 C CA . ALA A 1 301 ? -28.787 13.439 21.114 1.00 60.03 301 ALA A CA 1
ATOM 2471 C C . ALA A 1 301 ? -28.911 14.720 21.950 1.00 60.03 301 ALA A C 1
ATOM 2473 O O . ALA A 1 301 ? -29.936 14.900 22.611 1.00 60.03 301 ALA A O 1
ATOM 2474 N N . LYS A 1 302 ? -27.908 15.611 21.947 1.00 51.34 302 LYS A N 1
ATOM 2475 C CA . LYS A 1 302 ? -28.053 16.931 22.568 1.00 51.34 302 LYS A CA 1
ATOM 2476 C C . LYS A 1 302 ? -29.177 17.677 21.843 1.00 51.34 302 LYS A C 1
ATOM 2478 O O . LYS A 1 302 ? -29.022 17.981 20.660 1.00 51.34 302 LYS A O 1
ATOM 2483 N N . PRO A 1 303 ? -30.294 18.003 22.525 1.00 47.84 303 PRO A N 1
ATOM 2484 C CA . PRO A 1 303 ? -31.260 18.935 21.975 1.00 47.84 303 PRO A CA 1
ATOM 2485 C C . PRO A 1 303 ? -30.487 20.196 21.628 1.00 47.84 303 PRO A C 1
ATOM 2487 O O . PRO A 1 303 ? -29.642 20.630 22.417 1.00 47.84 303 PRO A O 1
ATOM 2490 N N . THR A 1 304 ? -30.755 20.770 20.464 1.00 49.09 304 THR A N 1
ATOM 2491 C CA . THR A 1 304 ? -30.292 22.108 20.121 1.00 49.09 304 THR A CA 1
ATOM 2492 C C . THR A 1 304 ? -30.915 23.055 21.143 1.00 49.09 304 THR A C 1
ATOM 2494 O O . THR A 1 304 ? -31.986 23.615 20.936 1.00 49.09 304 THR A O 1
ATOM 2497 N N . THR A 1 305 ? -30.296 23.202 22.313 1.00 48.06 305 THR A N 1
ATOM 2498 C CA . THR A 1 305 ? -30.490 24.396 23.114 1.00 48.06 305 THR A CA 1
ATOM 2499 C C . THR A 1 305 ? -30.035 25.504 22.188 1.00 48.06 305 THR A C 1
ATOM 2501 O O . THR A 1 305 ? -28.853 25.554 21.843 1.00 48.06 305 THR A O 1
ATOM 2504 N N . LEU A 1 306 ? -30.995 26.305 21.721 1.00 50.34 306 LEU A N 1
ATOM 2505 C CA . LEU A 1 306 ? -30.817 27.578 21.025 1.00 50.34 306 LEU A CA 1
ATOM 2506 C C . LEU A 1 306 ? -30.060 28.547 21.948 1.00 50.34 306 LEU A C 1
ATOM 2508 O O . LEU A 1 306 ? -30.559 29.582 22.367 1.00 50.34 306 LEU A O 1
ATOM 2512 N N . ASN A 1 307 ? -28.841 28.183 22.313 1.00 52.84 307 ASN A N 1
ATOM 2513 C CA . ASN A 1 307 ? -27.857 29.118 22.785 1.00 52.84 307 ASN A CA 1
ATOM 2514 C C . ASN A 1 307 ? -27.266 29.681 21.503 1.00 52.84 307 ASN A C 1
ATOM 2516 O O . ASN A 1 307 ? -26.686 28.939 20.708 1.00 52.84 307 ASN A O 1
ATOM 2520 N N . SER A 1 308 ? -27.489 30.972 21.273 1.00 52.72 308 SER A N 1
ATOM 2521 C CA . SER A 1 308 ? -26.905 31.727 20.171 1.00 52.72 308 SER A CA 1
ATOM 2522 C C . SER A 1 308 ? -25.386 31.774 20.350 1.00 52.72 308 SER A C 1
ATOM 2524 O O . SER A 1 308 ? -24.829 32.746 20.859 1.00 52.72 308 SER A O 1
ATOM 2526 N N . TYR A 1 309 ? -24.704 30.689 20.005 1.00 56.50 309 TYR A N 1
ATOM 2527 C CA . TYR A 1 309 ? -23.263 30.699 19.863 1.00 56.50 309 TYR A CA 1
ATOM 2528 C C . TYR A 1 309 ? -22.955 31.352 18.523 1.00 56.50 309 TYR A C 1
ATOM 2530 O O . TYR A 1 309 ? -23.300 30.831 17.465 1.00 56.50 309 TYR A O 1
ATOM 2538 N N . GLN A 1 310 ? -22.345 32.531 18.587 1.00 55.59 310 GLN A N 1
ATOM 2539 C CA . GLN A 1 310 ? -21.753 33.175 17.430 1.00 55.59 310 GLN A CA 1
ATOM 2540 C C . GLN A 1 310 ? -20.452 32.427 17.125 1.00 55.59 310 GLN A C 1
ATOM 2542 O O . GLN A 1 310 ? -19.514 32.456 17.920 1.00 55.59 310 GLN A O 1
ATOM 2547 N N . TYR A 1 311 ? -20.434 31.683 16.022 1.00 57.53 311 TYR A N 1
ATOM 2548 C CA . TYR A 1 311 ? -19.229 31.027 15.531 1.00 57.53 311 TYR A CA 1
ATOM 2549 C C . TYR A 1 311 ? -18.554 31.948 14.520 1.00 57.53 311 TYR A C 1
ATOM 2551 O O . TYR A 1 311 ? -19.176 32.347 13.537 1.00 57.53 311 TYR A O 1
ATOM 2559 N N . ASP A 1 312 ? -17.277 32.249 14.731 1.00 60.25 312 ASP A N 1
ATOM 2560 C CA . ASP A 1 312 ? -16.464 32.899 13.709 1.00 60.25 312 ASP A CA 1
ATOM 2561 C C . ASP A 1 312 ? -16.083 31.849 12.658 1.00 60.25 312 ASP A C 1
ATOM 2563 O O . ASP A 1 312 ? -15.192 31.020 12.861 1.00 60.25 312 ASP A O 1
ATOM 2567 N N . ILE A 1 313 ? -16.797 31.839 11.532 1.00 61.03 313 ILE A N 1
ATOM 2568 C CA . ILE A 1 313 ? -16.502 30.944 10.411 1.00 61.03 313 ILE A CA 1
ATOM 2569 C C . ILE A 1 313 ? -15.481 31.630 9.502 1.00 61.03 313 ILE A C 1
ATOM 2571 O O . ILE A 1 313 ? -15.780 32.615 8.830 1.00 61.03 313 ILE A O 1
ATOM 2575 N N . MET A 1 314 ? -14.267 31.082 9.440 1.00 66.75 314 MET A N 1
ATOM 2576 C CA . MET A 1 314 ? -13.264 31.496 8.460 1.00 66.75 314 MET A CA 1
ATOM 2577 C C . MET A 1 314 ? -13.362 30.606 7.217 1.00 66.75 314 MET A C 1
ATOM 2579 O O . MET A 1 314 ? -12.971 29.441 7.245 1.00 66.75 314 MET A O 1
ATOM 2583 N N . ILE A 1 315 ? -13.870 31.161 6.115 1.00 67.06 315 ILE A N 1
ATOM 2584 C CA . ILE A 1 315 ? -13.944 30.468 4.823 1.00 67.06 315 ILE A CA 1
ATOM 2585 C C . ILE A 1 315 ? -12.689 30.802 4.015 1.00 67.06 315 ILE A C 1
ATOM 2587 O O . ILE A 1 315 ? -12.530 31.921 3.527 1.00 67.06 315 ILE A O 1
ATOM 2591 N N . SER A 1 316 ? -11.798 29.829 3.849 1.00 72.75 316 SER A N 1
ATOM 2592 C CA . SER A 1 316 ? -10.684 29.913 2.904 1.00 72.75 316 SER A CA 1
ATOM 2593 C C . SER A 1 316 ? -11.126 29.404 1.531 1.00 72.75 316 SER A C 1
ATOM 2595 O O . SER A 1 316 ? -11.687 28.317 1.406 1.00 72.75 316 SER A O 1
ATOM 2597 N N . TYR A 1 317 ? -10.887 30.198 0.485 1.00 79.38 317 TYR A N 1
ATOM 2598 C CA . TYR A 1 317 ? -11.299 29.871 -0.880 1.00 79.38 317 TYR A CA 1
ATOM 2599 C C . TYR A 1 317 ? -10.227 30.249 -1.914 1.00 79.38 317 TYR A C 1
ATOM 2601 O O . TYR A 1 317 ? -9.481 31.213 -1.713 1.00 79.38 317 TYR A O 1
ATOM 2609 N N . PRO A 1 318 ? -10.131 29.523 -3.045 1.00 68.31 318 PRO A N 1
ATOM 2610 C CA . PRO A 1 318 ? -9.323 29.944 -4.186 1.00 68.31 318 PRO A CA 1
ATOM 2611 C C . PRO A 1 318 ? -9.878 31.245 -4.775 1.00 68.31 318 PRO A C 1
ATOM 2613 O O . PRO A 1 318 ? -11.083 31.355 -4.955 1.00 68.31 318 PRO A O 1
ATOM 2616 N N . HIS A 1 319 ? -9.037 32.204 -5.178 1.00 79.75 319 HIS A N 1
ATOM 2617 C CA . HIS A 1 319 ? -9.500 33.526 -5.650 1.00 79.75 319 HIS A CA 1
ATOM 2618 C C . HIS A 1 319 ? -10.540 33.470 -6.798 1.00 79.75 319 HIS A C 1
ATOM 2620 O O . HIS A 1 319 ? -11.347 34.387 -6.949 1.00 79.75 319 HIS A O 1
ATOM 2626 N N . LYS A 1 320 ? -10.559 32.392 -7.592 1.00 86.94 320 LYS A N 1
ATOM 2627 C CA . LYS A 1 320 ? -11.568 32.148 -8.640 1.00 86.94 320 LYS A CA 1
ATOM 2628 C C . LYS A 1 320 ? -12.996 31.923 -8.111 1.00 86.94 320 LYS A C 1
ATOM 2630 O O . LYS A 1 320 ? -13.942 32.169 -8.845 1.00 86.94 320 LYS A O 1
ATOM 2635 N N . ASP A 1 321 ? -13.149 31.516 -6.852 1.00 84.75 321 ASP A N 1
ATOM 2636 C CA . ASP A 1 321 ? -14.434 31.169 -6.226 1.00 84.75 321 ASP A CA 1
ATOM 2637 C C . ASP A 1 321 ? -14.963 32.294 -5.307 1.00 84.75 321 ASP A C 1
ATOM 2639 O O . ASP A 1 321 ? -15.943 32.119 -4.581 1.00 84.75 321 ASP A O 1
ATOM 2643 N N . LYS A 1 322 ? -14.343 33.484 -5.369 1.00 86.56 322 LYS A N 1
ATOM 2644 C CA . LYS A 1 322 ? -14.657 34.657 -4.534 1.00 86.56 322 LYS A CA 1
ATOM 2645 C C . LYS A 1 322 ? -16.137 35.025 -4.523 1.00 86.56 322 LYS A C 1
ATOM 2647 O O . LYS A 1 322 ? -16.706 35.231 -3.455 1.00 86.56 322 LYS A O 1
ATOM 2652 N N . ASP A 1 323 ? -16.763 35.085 -5.693 1.00 85.94 323 ASP A N 1
ATOM 2653 C CA . ASP A 1 323 ? -18.154 35.533 -5.816 1.00 85.94 323 ASP A CA 1
ATOM 2654 C C . ASP A 1 323 ? -19.153 34.503 -5.274 1.00 85.94 323 ASP A C 1
ATOM 2656 O O . ASP A 1 323 ? -20.272 34.850 -4.896 1.00 85.94 323 ASP A O 1
ATOM 2660 N N . LEU A 1 324 ? -18.782 33.220 -5.234 1.00 82.19 324 LEU A N 1
ATOM 2661 C CA . LEU A 1 324 ? -19.589 32.188 -4.583 1.00 82.19 324 LEU A CA 1
ATOM 2662 C C . LEU A 1 324 ? -19.486 32.316 -3.059 1.00 82.19 324 LEU A C 1
ATOM 2664 O O . LEU A 1 324 ? -20.509 32.315 -2.380 1.00 82.19 324 LEU A O 1
ATOM 2668 N N . CYS A 1 325 ? -18.273 32.497 -2.533 1.00 79.69 325 CYS A N 1
ATOM 2669 C CA . CYS A 1 325 ? -18.053 32.684 -1.100 1.00 79.69 325 CYS A CA 1
ATOM 2670 C C . CYS A 1 325 ? -18.688 33.976 -0.572 1.00 79.69 325 CYS A C 1
ATOM 2672 O O . CYS A 1 325 ? -19.287 33.955 0.498 1.00 79.69 325 CYS A O 1
ATOM 2674 N N . LEU A 1 326 ? -18.637 35.076 -1.334 1.00 80.19 326 LEU A N 1
ATOM 2675 C CA . LEU A 1 326 ? -19.340 36.315 -0.986 1.00 80.19 326 LEU A CA 1
ATOM 2676 C C . LEU A 1 326 ? -20.858 36.129 -0.970 1.00 80.19 326 LEU A C 1
ATOM 2678 O O . LEU A 1 326 ? -21.515 36.656 -0.082 1.00 80.19 326 LEU A O 1
ATOM 2682 N N . ARG A 1 327 ? -21.424 35.352 -1.903 1.00 81.19 327 ARG A N 1
ATOM 2683 C CA . ARG A 1 327 ? -22.862 35.043 -1.891 1.00 81.19 327 ARG A CA 1
ATOM 2684 C C . ARG A 1 327 ? -23.269 34.240 -0.662 1.00 81.19 327 ARG A C 1
ATOM 2686 O O . ARG A 1 327 ? -24.284 34.572 -0.074 1.00 81.19 327 ARG A O 1
ATOM 2693 N N . LEU A 1 328 ? -22.471 33.248 -0.263 1.00 75.12 328 LEU A N 1
ATOM 2694 C CA . LEU A 1 328 ? -22.702 32.474 0.963 1.00 75.12 328 LEU A CA 1
ATOM 2695 C C . LEU A 1 328 ? -22.584 33.341 2.223 1.00 75.12 328 LEU A C 1
ATOM 2697 O O . LEU A 1 328 ? -23.362 33.173 3.152 1.00 75.12 328 LEU A O 1
ATOM 2701 N N . PHE A 1 329 ? -21.639 34.284 2.240 1.00 74.56 329 PHE A N 1
ATOM 2702 C CA . PHE A 1 329 ? -21.456 35.205 3.361 1.00 74.56 329 PHE A CA 1
ATOM 2703 C C . PHE A 1 329 ? -22.584 36.246 3.460 1.00 74.56 329 PHE A C 1
ATOM 2705 O O . PHE A 1 329 ? -23.039 36.570 4.549 1.00 74.56 329 PHE A O 1
ATOM 2712 N N . CYS A 1 330 ? -23.050 36.778 2.327 1.00 68.44 330 CYS A N 1
ATOM 2713 C CA . CYS A 1 330 ? -24.080 37.819 2.296 1.00 68.44 330 CYS A CA 1
ATOM 2714 C C . CYS A 1 330 ? -25.519 37.273 2.330 1.00 68.44 330 CYS A C 1
ATOM 2716 O O . CYS A 1 330 ? -26.435 38.033 2.638 1.00 68.44 330 CYS A O 1
ATOM 2718 N N . SER A 1 331 ? -25.744 35.984 2.043 1.00 56.19 331 SER A N 1
ATOM 2719 C CA . SER A 1 331 ? -27.085 35.377 2.082 1.00 56.19 331 SER A CA 1
ATOM 2720 C C . SER A 1 331 ? -27.656 35.190 3.491 1.00 56.19 331 SER A C 1
ATOM 2722 O O . SER A 1 331 ? -28.815 34.820 3.614 1.00 56.19 331 SER A O 1
ATOM 2724 N N . GLU A 1 332 ? -26.871 35.437 4.543 1.00 52.44 332 GLU A N 1
ATOM 2725 C CA . GLU A 1 332 ? -27.323 35.372 5.944 1.00 52.44 332 GLU A CA 1
ATOM 2726 C C . GLU A 1 332 ? -27.719 36.748 6.522 1.00 52.44 332 GLU A C 1
ATOM 2728 O O . GLU A 1 332 ? -27.969 36.863 7.719 1.00 52.44 332 GLU A O 1
ATOM 2733 N N . THR A 1 333 ? -27.774 37.803 5.693 1.00 47.81 333 THR A N 1
ATOM 2734 C CA . THR A 1 333 ? -28.097 39.182 6.133 1.00 47.81 333 THR A CA 1
ATOM 2735 C C . THR A 1 333 ? -29.423 39.764 5.614 1.00 47.81 333 THR A C 1
ATOM 2737 O O . THR A 1 333 ? -29.659 40.959 5.788 1.00 47.81 333 THR A O 1
ATOM 2740 N N . GLU A 1 334 ? -30.307 38.941 5.044 1.00 40.28 334 GLU A N 1
ATOM 2741 C CA . GLU A 1 334 ? -31.745 39.244 4.862 1.00 40.28 334 GLU A CA 1
ATOM 2742 C C . GLU A 1 334 ? -32.579 38.363 5.794 1.00 40.28 334 GLU A C 1
ATOM 2744 O O . GLU A 1 334 ? -33.565 38.888 6.366 1.00 40.28 3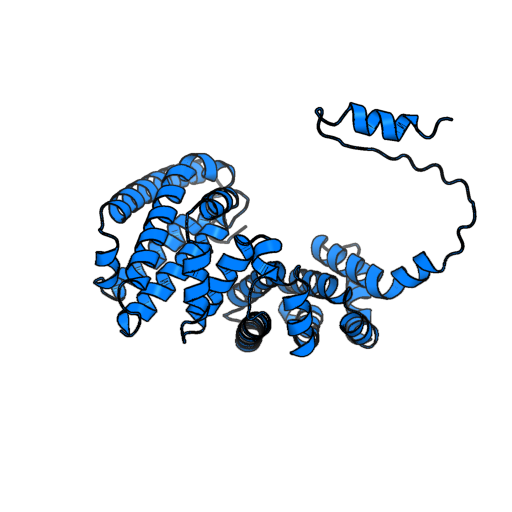34 GLU A O 1
#

Nearest PDB structures (foldseek):
  2z6h-assembly1_A  TM=4.916E-01  e=4.760E-03  Homo sapiens
  7uw9-assembly1_P  TM=3.114E-01  e=4.192E-03  Citrus x limon
  8bt6-assembly1_A  TM=4.067E-01  e=1.002E-0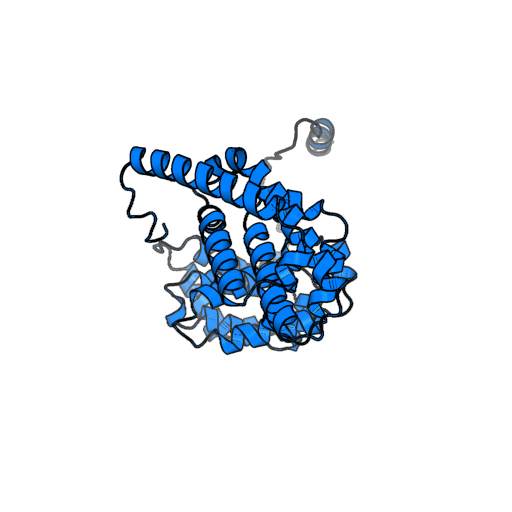1  Toxoplasma gondii
  7uwc-assembly1_P  TM=3.154E-01  e=2.479E-02  Citrus x limon

Radius of gyration: 23.64 Å; Cα contacts (8 Å, |Δi|>4): 294; chains: 1; bounding box: 60×59×54 Å

Foldseek 3Di:
DPPVCVVDPDPVVVVVVLVVLLVLLVVLLVVLLPDDLLVLLVDDLVVLVVNLVSLCVSLVVQLPPVCPVSCVSCVVSLLSVLLSLLNNLVNLVVVDCPDPSSVSSLLSSLLSLLSLLSHPSSLVSCLVHPCSLVSLLVQCVDPDLSSVLSSLLNCLSNDDLVVVVPDPCLLSVLVSLVVQLVVQVPPPVCLVVNQVSLVSVLSVLLHPSNLVNNVVVPVLVSLLCCQQDCVNVVDCSNLSSLQSLLSSCVDPVSLVVCLVPVSSLVSLVVLCVPPVDPCVSSNVSSVSSNCSNPPPVVVVPPDPPPPPDDDDDDDDDDPVCVVVVVCVVCVVPD

Secondary structure (DSSP, 8-state):
--TTTTT--SHHHHHHHHHHHHHHHHHHHHHHHHS-GGGGGGS-HHHHHHHHHHHHHHHGGGGSGGGHHHHHHHHHHHHHHHHHHHHHHHHHHHS-S-SHHHHHHHHHHHHHHHHHHTSHHHHHHHTTSTTHHHHHHHHHTSS-HHHHHHHHHHHHHH--HHHHHT-S-HHHHHHHHHHHHHHHHT-GGGHHHHHHHHHHHHHHHTSHHHHHHHHHTTHHHHHHHHHH-GGGTTSTHHHHHHHHHHHHTTSHHHHHHHHT-HHHHHHHHHHHH-TT-S-HHHHHHHHHHHIIIIIHHHHHHS----------------GGGHHHHHHHHHTT--

Sequence (334 aa):
MPWYLQWYSDYRDLENLIKILRILLKEFTAWMTSCPPDSYLQCSFEVGIMIRHLTYFLVRPIESDNLNIFCEEFYDDYCKLVLHWSSILSSTLAHSFNKMNSKSATQTIVQTLYNFTLHSNVLNYMKTIPNLIHMLLKMTDVEHDEIQLNAYRCLGKIMIEADIKTMANPDKIAAVYIEFITNTMDDPVKTERFHSLLESLKNFVQHDQVKNELIKQGTLLLLVKCVVETRFNQSNVQQIALEILLALSFHKDACSVLKQNENFMNHCRILVENTNSVRFDLQRAAEGLLWKLERENEAIAKPTTLNSYQYDIMISYPHKDKDLCLRLFCSETE

Mean predicted aligned error: 10.06 Å

pLDDT: mean 82.93, std 14.19, range [36.0, 97.38]

Solvent-accessible surface area (backbone atoms only — not comparable to full-atom values): 18960 Å² total; per-residue (Å²): 130,62,79,81,58,69,74,52,88,44,75,68,54,49,55,51,47,51,55,51,50,50,53,51,48,50,54,48,36,53,53,56,68,70,49,60,48,68,55,62,77,72,51,52,72,67,54,52,52,49,55,47,52,53,49,48,62,70,50,50,62,57,75,44,87,85,35,67,80,54,44,72,83,42,42,68,52,52,51,52,44,52,55,46,51,50,46,27,50,52,41,47,67,71,53,71,65,86,44,77,69,48,49,60,51,46,37,48,50,39,48,51,55,31,60,46,55,66,31,70,70,55,29,58,52,54,60,68,44,82,64,49,68,61,55,35,54,59,36,52,72,45,100,42,68,71,36,22,49,30,21,48,50,34,44,46,71,55,54,52,74,71,58,58,74,67,52,91,55,39,56,58,54,31,50,54,52,52,50,54,46,65,75,23,71,84,38,82,90,34,46,67,59,38,42,54,47,51,63,42,49,49,51,43,47,78,37,67,67,32,35,52,34,30,55,76,72,51,46,62,62,59,36,50,50,42,50,70,41,72,89,32,70,88,44,71,45,27,35,52,32,33,48,42,50,39,58,45,41,77,39,70,67,50,34,53,57,53,68,71,34,58,70,58,49,51,51,37,51,54,48,51,69,47,82,85,55,95,52,59,67,42,26,51,28,32,44,57,31,48,39,64,72,66,42,47,65,55,64,69,64,51,72,82,69,87,64,88,74,84,75,90,81,84,84,84,73,62,83,91,49,47,74,59,54,50,49,64,66,56,68,77,75,123